Protein AF-A0A5C4ND07-F1 (afdb_monomer_lite)

Foldseek 3Di:
DDDDDDPDPPCVVVVLVVLLVVLVVLLVVLVVVLVVLVVVLVVLVVVVPPCLLVLQLCLLVVLLVLLVQLLVLLVVCLVPPLVVSLVSNVVSLVVNLVSLVSLVPCSQVVQLPDPLRLNVLSVVLSCLSVVLVVLSVVCVVVSDPVSSVVSNVSSVVSSVSSVVSSVSSVVSSVVVVVVSVVVSVVSVVSSVVSVVSSVVSVVSSVVSVVVSVVVVVVVVVVVVVVVVVVVVVVVVVVVVVVVVVVVVVVVVVVVVVVLVVVLVVLVVCVPDDDDPVRVVVSVVSD

Secondary structure (DSSP, 8-state):
-----------HHHHHHHHHHHHHHHHHHHHHHHHHHHHHHHHHHHHHHSTHHHHHHHHHHHHHHHHHHHHHHHHHHHHH-HHHHHHHHHHHHHHHHHHHGGGSSTTTTTT--STT-SHHHHHHHHHHHHTTHHHHHHHHHH--HHHHHHHHHHHHHHHHHHHHHHHHHHHHHHHHHHHHHHHHHHHHHHHHHHHHHHHHHHHHHHHHHHHHHHHHHHHHHHHHHHHHHHHHHHHHHHHHHHHHHHHHHHHHHHHHHHHHHHHHHHHHHTTS---HHHHHHHHHH-

InterPro domains:
  IPR003661 Signal transduction histidine kinase, dimerisation/phosphoacceptor domain [PF00512] (243-285)
  IPR003661 Signal transduction histidine kinase, dimerisation/phosphoacceptor domain [cd00082] (244-286)
  IPR036097 Signal transduction histidine kinase, dimerisation/phosphoacceptor domain superfamily [SSF47384] (231-285)

Organism: NCBI:txid687525

Structure (mmCIF, N/CA/C/O backbone):
data_AF-A0A5C4ND07-F1
#
_entry.id   AF-A0A5C4ND07-F1
#
loop_
_atom_site.group_PDB
_atom_site.id
_atom_site.type_symbol
_atom_site.label_atom_id
_atom_site.label_alt_id
_atom_site.label_comp_id
_atom_site.label_asym_id
_atom_site.label_entity_id
_atom_site.label_seq_id
_atom_site.pdbx_PDB_ins_code
_atom_site.Cartn_x
_atom_site.Cartn_y
_atom_site.Cartn_z
_atom_site.occupancy
_atom_site.B_iso_or_equiv
_atom_site.auth_seq_id
_atom_site.auth_comp_id
_atom_site.auth_asym_id
_atom_site.auth_atom_id
_atom_site.pdbx_PDB_model_num
ATOM 1 N N . MET A 1 1 ? 14.179 22.376 -71.663 1.00 40.62 1 MET A N 1
ATOM 2 C CA . MET A 1 1 ? 14.630 22.552 -70.260 1.00 40.62 1 MET A CA 1
ATOM 3 C C . MET A 1 1 ? 13.516 22.141 -69.295 1.00 40.62 1 MET A C 1
ATOM 5 O O . MET A 1 1 ? 12.572 22.896 -69.126 1.00 40.62 1 MET A O 1
ATOM 9 N N . LYS A 1 2 ? 13.580 20.952 -68.675 1.00 43.47 2 LYS A N 1
ATOM 10 C CA . LYS A 1 2 ? 12.650 20.527 -67.606 1.00 43.47 2 LYS A CA 1
ATOM 11 C C . LYS A 1 2 ? 13.469 20.106 -66.380 1.00 43.47 2 LYS A C 1
ATOM 13 O O . LYS A 1 2 ? 14.071 19.039 -66.361 1.00 43.47 2 LYS A O 1
ATOM 18 N N . ARG A 1 3 ? 13.539 20.995 -65.383 1.00 44.06 3 ARG A N 1
ATOM 19 C CA . ARG A 1 3 ? 14.192 20.772 -64.082 1.00 44.06 3 ARG A CA 1
ATOM 20 C C . ARG A 1 3 ? 13.325 19.841 -63.231 1.00 44.06 3 ARG A C 1
ATOM 22 O O . ARG A 1 3 ? 12.348 20.288 -62.642 1.00 44.06 3 ARG A O 1
ATOM 29 N N . TRP A 1 4 ? 13.708 18.575 -63.113 1.00 43.84 4 TRP A N 1
ATOM 30 C CA . TRP A 1 4 ? 13.180 17.690 -62.074 1.00 43.84 4 TRP A CA 1
ATOM 31 C C . TRP A 1 4 ? 13.948 17.919 -60.767 1.00 43.84 4 TRP A C 1
ATOM 33 O O . TRP A 1 4 ? 15.042 17.397 -60.563 1.00 43.84 4 TRP A O 1
ATOM 43 N N . ARG A 1 5 ? 13.372 18.722 -59.866 1.00 48.78 5 ARG A N 1
ATOM 44 C CA . ARG A 1 5 ? 13.766 18.777 -58.451 1.00 48.78 5 ARG A CA 1
ATOM 45 C C . ARG A 1 5 ? 13.259 17.504 -57.763 1.00 48.78 5 ARG A C 1
ATOM 47 O O . ARG A 1 5 ? 12.090 17.434 -57.401 1.00 48.78 5 ARG A O 1
ATOM 54 N N . ARG A 1 6 ? 14.127 16.516 -57.531 1.00 47.28 6 ARG A N 1
ATOM 55 C CA . ARG A 1 6 ? 13.877 15.489 -56.506 1.00 47.28 6 ARG A CA 1
ATOM 56 C C . ARG A 1 6 ? 14.234 16.077 -55.140 1.00 47.28 6 ARG A C 1
ATOM 58 O O . ARG A 1 6 ? 15.409 16.178 -54.800 1.00 47.28 6 ARG A O 1
ATOM 65 N N . ARG A 1 7 ? 13.223 16.473 -54.362 1.00 45.25 7 ARG A N 1
ATOM 66 C CA . ARG A 1 7 ? 13.343 16.562 -52.900 1.00 45.25 7 ARG A CA 1
ATOM 67 C C . ARG A 1 7 ? 13.431 15.123 -52.388 1.00 45.25 7 ARG A C 1
ATOM 69 O O . ARG A 1 7 ? 12.445 14.402 -52.444 1.00 45.25 7 ARG A O 1
ATOM 76 N N . SER A 1 8 ? 14.618 14.673 -51.985 1.00 45.28 8 SER A N 1
ATOM 77 C CA . SER A 1 8 ? 14.746 13.461 -51.174 1.00 45.28 8 SER A CA 1
ATOM 78 C C . SER A 1 8 ? 14.725 13.888 -49.711 1.00 45.28 8 SER A C 1
ATOM 80 O O . SER A 1 8 ? 15.691 14.494 -49.240 1.00 45.28 8 SER A O 1
ATOM 82 N N . ASP A 1 9 ? 13.631 13.602 -49.015 1.00 44.81 9 ASP A N 1
ATOM 83 C CA . ASP A 1 9 ? 13.507 13.827 -47.579 1.00 44.81 9 ASP A CA 1
ATOM 84 C C . ASP A 1 9 ? 14.467 12.899 -46.819 1.00 44.81 9 ASP A C 1
ATOM 86 O O . ASP A 1 9 ? 14.205 11.722 -46.582 1.00 44.81 9 ASP A O 1
ATOM 90 N N . TRP A 1 10 ? 15.623 13.440 -46.435 1.00 46.38 10 TRP A N 1
ATOM 91 C CA . TRP A 1 10 ? 16.617 12.813 -45.554 1.00 46.38 10 TRP A CA 1
ATOM 92 C C . TRP A 1 10 ? 16.199 12.902 -44.069 1.00 46.38 10 TRP A C 1
ATOM 94 O O . TRP A 1 10 ? 16.981 13.303 -43.206 1.00 46.38 10 TRP A O 1
ATOM 104 N N . SER A 1 11 ? 14.953 12.551 -43.743 1.00 53.59 11 SER A N 1
ATOM 105 C CA . SER A 1 11 ? 14.411 12.630 -42.374 1.00 53.59 11 SER A CA 1
ATOM 106 C C . SER A 1 11 ? 14.686 11.382 -41.520 1.00 53.59 11 SER A C 1
ATOM 108 O O . SER A 1 11 ? 14.705 11.479 -40.292 1.00 53.59 11 SER A O 1
ATOM 110 N N . GLY A 1 12 ? 14.984 10.231 -42.135 1.00 61.75 12 GLY A N 1
ATOM 111 C CA . GLY A 1 12 ? 15.131 8.934 -41.453 1.00 61.75 12 GLY A CA 1
ATOM 112 C C . GLY A 1 12 ? 16.105 8.903 -40.258 1.00 61.75 12 GLY A C 1
ATOM 113 O O . GLY A 1 12 ? 15.705 8.476 -39.176 1.00 61.75 12 GLY A O 1
ATOM 114 N N . PRO A 1 13 ? 17.355 9.397 -40.375 1.00 68.62 13 PRO A N 1
ATOM 115 C CA . PRO A 1 13 ? 18.319 9.339 -39.271 1.00 68.62 13 PRO A CA 1
ATOM 116 C C . PRO A 1 13 ? 17.955 10.255 -38.098 1.00 68.62 13 PRO A C 1
ATOM 118 O O . PRO A 1 13 ? 18.290 9.962 -36.954 1.00 68.62 13 PRO A O 1
ATOM 121 N N . ARG A 1 14 ? 17.285 11.383 -38.373 1.00 78.25 14 ARG A N 1
ATOM 122 C CA . ARG A 1 14 ? 16.844 12.317 -37.328 1.00 78.25 14 ARG A CA 1
ATOM 123 C C . ARG A 1 14 ? 15.612 11.773 -36.615 1.00 78.25 14 ARG A C 1
ATOM 125 O O . ARG A 1 14 ? 15.584 11.805 -35.392 1.00 78.25 14 ARG A O 1
ATOM 132 N N . ALA A 1 15 ? 14.655 11.220 -37.358 1.00 79.25 15 ALA A N 1
ATOM 133 C CA . ALA A 1 15 ? 13.452 10.612 -36.798 1.00 79.25 15 ALA A CA 1
ATOM 134 C C . ALA A 1 15 ? 13.777 9.449 -35.842 1.00 79.25 15 ALA A C 1
ATOM 136 O O . ALA A 1 15 ? 13.237 9.410 -34.741 1.00 79.25 15 ALA A O 1
ATOM 137 N N . LEU A 1 16 ? 14.724 8.564 -36.196 1.00 83.31 16 LEU A N 1
ATOM 138 C CA . LEU A 1 16 ? 15.177 7.492 -35.294 1.00 83.31 16 LEU A CA 1
ATOM 139 C C . LEU A 1 16 ? 15.819 8.025 -34.004 1.00 83.31 16 LEU A C 1
ATOM 141 O O . LEU A 1 16 ? 15.546 7.507 -32.925 1.00 83.31 16 LEU A O 1
ATOM 145 N N . ARG A 1 17 ? 16.653 9.069 -34.100 1.00 86.00 17 ARG A N 1
ATOM 146 C CA . ARG A 1 17 ? 17.303 9.681 -32.928 1.00 86.00 17 ARG A CA 1
ATOM 147 C C . ARG A 1 17 ? 16.295 10.344 -31.993 1.00 86.00 17 ARG A C 1
ATOM 149 O O . ARG A 1 17 ? 16.429 10.216 -30.781 1.00 86.00 17 ARG A O 1
ATOM 156 N N . TRP A 1 18 ? 15.286 11.012 -32.550 1.00 89.31 18 TRP A N 1
ATOM 157 C CA . TRP A 1 18 ? 14.176 11.561 -31.773 1.00 89.31 18 TRP A CA 1
ATOM 158 C C . TRP A 1 18 ? 13.346 10.455 -31.117 1.00 89.31 18 TRP A C 1
ATOM 160 O O . TRP A 1 18 ? 13.072 10.548 -29.927 1.00 89.31 18 TRP A O 1
ATOM 170 N N . GLY A 1 19 ? 13.025 9.380 -31.844 1.00 88.31 19 GLY A N 1
ATOM 171 C CA . GLY A 1 19 ? 12.312 8.226 -31.287 1.00 88.31 19 GLY A CA 1
ATOM 172 C C . GLY A 1 19 ? 13.047 7.585 -30.107 1.00 88.31 19 GLY A C 1
ATOM 173 O O . GLY A 1 19 ? 12.435 7.314 -29.077 1.00 88.31 19 GLY A O 1
ATOM 174 N N . LEU A 1 20 ? 14.370 7.422 -30.216 1.00 92.75 20 LEU A N 1
ATOM 175 C CA . LEU A 1 20 ? 15.211 6.932 -29.123 1.00 92.75 20 LEU A CA 1
ATOM 176 C C . LEU A 1 20 ? 15.190 7.882 -27.916 1.00 92.75 20 LEU A C 1
ATOM 178 O O . LEU A 1 20 ? 14.989 7.432 -26.795 1.00 92.75 20 LEU A O 1
ATOM 182 N N . ALA A 1 21 ? 15.376 9.188 -28.135 1.00 92.19 21 ALA A N 1
ATOM 183 C CA . ALA A 1 21 ? 15.379 10.175 -27.055 1.00 92.19 21 ALA A CA 1
ATOM 184 C C . ALA A 1 21 ? 14.035 10.217 -26.308 1.00 92.19 21 ALA A C 1
ATOM 186 O O . ALA A 1 21 ? 14.017 10.251 -25.079 1.00 92.19 21 ALA A O 1
ATOM 187 N N . VAL A 1 22 ? 12.921 10.150 -27.043 1.00 93.81 22 VAL A N 1
ATOM 188 C CA . VAL A 1 22 ? 11.568 10.112 -26.472 1.00 93.81 22 VAL A CA 1
ATOM 189 C C . VAL A 1 22 ? 11.349 8.834 -25.662 1.00 93.81 22 VAL A C 1
ATOM 191 O O . VAL A 1 22 ? 10.906 8.918 -24.520 1.00 93.81 22 VAL A O 1
ATOM 194 N N . LEU A 1 23 ? 11.694 7.660 -26.204 1.00 93.62 23 LEU A N 1
ATOM 195 C CA . LEU A 1 23 ? 11.527 6.389 -25.490 1.00 93.62 23 LEU A CA 1
ATOM 196 C C . LEU A 1 23 ? 12.405 6.297 -24.241 1.00 93.62 23 LEU A C 1
ATOM 198 O O . LEU A 1 23 ? 11.939 5.818 -23.209 1.00 93.62 23 LEU A O 1
ATOM 202 N N . SER A 1 24 ? 13.647 6.777 -24.308 1.00 92.69 24 SER A N 1
ATOM 203 C CA . SER A 1 24 ? 14.544 6.825 -23.151 1.00 92.69 24 SER A CA 1
ATOM 204 C C . SER A 1 24 ? 14.030 7.785 -22.080 1.00 92.69 24 SER A C 1
ATOM 206 O O . SER A 1 24 ? 14.027 7.433 -20.903 1.00 92.69 24 SER A O 1
ATOM 208 N N . GLY A 1 25 ? 13.539 8.966 -22.476 1.00 94.31 25 GLY A N 1
ATOM 209 C CA . GLY A 1 25 ? 12.920 9.923 -21.557 1.00 94.31 25 GLY A CA 1
ATOM 210 C C . GLY A 1 25 ? 11.676 9.350 -20.875 1.00 94.31 25 GLY A C 1
ATOM 211 O O . GLY A 1 25 ? 11.569 9.401 -19.652 1.00 94.31 25 GLY A O 1
ATOM 212 N N . LEU A 1 26 ? 10.779 8.723 -21.643 1.00 95.38 26 LEU A N 1
ATOM 213 C CA . LEU A 1 26 ? 9.588 8.058 -21.110 1.00 95.38 26 LEU A CA 1
ATOM 214 C C . LEU A 1 26 ? 9.956 6.910 -20.158 1.00 95.38 26 LEU A C 1
ATOM 216 O O . LEU A 1 26 ? 9.372 6.787 -19.085 1.00 95.38 26 LEU A O 1
ATOM 220 N N . SER A 1 27 ? 10.955 6.102 -20.522 1.00 94.75 27 SER A N 1
ATOM 221 C CA . SER A 1 27 ? 11.437 4.994 -19.688 1.00 94.75 27 SER A CA 1
ATOM 222 C C . SER A 1 27 ? 12.040 5.489 -18.371 1.00 94.75 27 SER A C 1
ATOM 224 O O . SER A 1 27 ? 11.825 4.870 -17.335 1.00 94.75 27 SER A O 1
ATOM 226 N N . LEU A 1 28 ? 12.744 6.627 -18.376 1.00 96.19 28 LEU A N 1
ATOM 227 C CA . LEU A 1 28 ? 13.279 7.233 -17.155 1.00 96.19 28 LEU A CA 1
ATOM 228 C C . LEU A 1 28 ? 12.158 7.711 -16.222 1.00 96.19 28 LEU A C 1
ATOM 230 O O . LEU A 1 28 ? 12.209 7.449 -15.024 1.00 96.19 28 LEU A O 1
ATOM 234 N N . VAL A 1 29 ? 11.127 8.362 -16.770 1.00 96.31 29 VAL A N 1
ATOM 235 C CA . VAL A 1 29 ? 9.948 8.786 -15.994 1.00 96.31 29 VAL A CA 1
ATOM 236 C C . VAL A 1 29 ? 9.238 7.577 -15.381 1.00 96.31 29 VAL A C 1
ATOM 238 O O . VAL A 1 29 ? 8.927 7.585 -14.191 1.00 96.31 29 VAL A O 1
ATOM 241 N N . LEU A 1 30 ? 9.034 6.512 -16.164 1.00 95.44 30 LEU A N 1
ATOM 242 C CA . LEU A 1 30 ? 8.444 5.264 -15.675 1.00 95.44 30 LEU A CA 1
ATOM 243 C C . LEU A 1 30 ? 9.296 4.624 -14.573 1.00 95.44 30 LEU A C 1
ATOM 245 O O . LEU A 1 30 ? 8.743 4.179 -13.573 1.00 95.44 30 LEU A O 1
ATOM 249 N N . LEU A 1 31 ? 10.625 4.615 -14.709 1.00 96.06 31 LEU A N 1
ATOM 250 C CA . LEU A 1 31 ? 11.533 4.081 -13.691 1.00 96.06 31 LEU A CA 1
ATOM 251 C C . LEU A 1 31 ? 11.427 4.851 -12.368 1.00 96.06 31 LEU A C 1
ATOM 253 O O . LEU A 1 31 ? 11.318 4.233 -11.311 1.00 96.06 31 LEU A O 1
ATOM 257 N N . VAL A 1 32 ? 11.420 6.187 -12.416 1.00 96.88 32 VAL A N 1
ATOM 258 C CA . VAL A 1 32 ? 11.238 7.023 -11.217 1.00 96.88 32 VAL A CA 1
ATOM 259 C C . VAL A 1 32 ? 9.886 6.734 -10.563 1.00 96.88 32 VAL A C 1
ATOM 261 O O . VAL A 1 32 ? 9.819 6.560 -9.348 1.00 96.88 32 VAL A O 1
ATOM 264 N N . ASN A 1 33 ? 8.823 6.603 -11.362 1.00 95.38 33 ASN A N 1
ATOM 265 C CA . ASN A 1 33 ? 7.498 6.262 -10.850 1.00 95.38 33 ASN A CA 1
ATOM 266 C C . ASN A 1 33 ? 7.467 4.866 -10.200 1.00 95.38 33 ASN A C 1
ATOM 268 O O . ASN A 1 33 ? 6.895 4.696 -9.129 1.00 95.38 33 ASN A O 1
ATOM 272 N N . VAL A 1 34 ? 8.126 3.868 -10.800 1.00 95.81 34 VAL A N 1
ATOM 273 C CA . VAL A 1 34 ? 8.268 2.517 -10.226 1.00 95.81 34 VAL A CA 1
ATOM 274 C C . VAL A 1 34 ? 8.971 2.565 -8.871 1.00 95.81 34 VAL A C 1
ATOM 276 O O . VAL A 1 34 ? 8.485 1.951 -7.925 1.00 95.81 34 VAL A O 1
ATOM 279 N N . LEU A 1 35 ? 10.076 3.306 -8.754 1.00 95.31 35 LEU A N 1
ATOM 280 C CA . LEU A 1 35 ? 10.806 3.450 -7.490 1.00 95.31 35 LEU A CA 1
ATOM 281 C C . LEU A 1 35 ? 9.955 4.135 -6.417 1.00 95.31 35 LEU A C 1
ATOM 283 O O . LEU A 1 35 ? 9.932 3.683 -5.274 1.00 95.31 35 LEU A O 1
ATOM 287 N N . HIS A 1 36 ? 9.215 5.178 -6.792 1.00 95.56 36 HIS A N 1
ATOM 288 C CA . HIS A 1 36 ? 8.300 5.861 -5.884 1.00 95.56 36 HIS A CA 1
ATOM 289 C C . HIS A 1 36 ? 7.176 4.932 -5.397 1.00 95.56 36 HIS A C 1
ATOM 291 O O . HIS A 1 36 ? 6.977 4.785 -4.193 1.00 95.56 36 HIS A O 1
ATOM 297 N N . LEU A 1 37 ? 6.498 4.231 -6.315 1.00 93.06 37 LEU A N 1
ATOM 298 C CA . LEU A 1 37 ? 5.449 3.260 -5.981 1.00 93.06 37 LEU A CA 1
ATOM 299 C C . LEU A 1 37 ? 5.978 2.101 -5.128 1.00 93.06 37 LEU A C 1
ATOM 301 O O . LEU A 1 37 ? 5.273 1.619 -4.244 1.00 93.06 37 LEU A O 1
ATOM 305 N N . PHE A 1 38 ? 7.209 1.651 -5.374 1.00 92.31 38 PHE A N 1
ATOM 306 C CA . PHE A 1 38 ? 7.855 0.621 -4.565 1.00 92.31 38 PHE A CA 1
ATOM 307 C C . PHE A 1 38 ? 8.138 1.109 -3.137 1.00 92.31 38 PHE A C 1
ATOM 309 O O . PHE A 1 38 ? 7.907 0.364 -2.185 1.00 92.31 38 PHE A O 1
ATOM 316 N N . GLY A 1 39 ? 8.574 2.364 -2.980 1.00 91.12 39 GLY A N 1
ATOM 317 C CA . GLY A 1 39 ? 8.727 3.014 -1.676 1.00 91.12 39 GLY A CA 1
ATOM 318 C C . GLY A 1 39 ? 7.409 3.068 -0.902 1.00 91.12 39 GLY A C 1
ATOM 319 O O . GLY A 1 39 ? 7.339 2.545 0.209 1.00 91.12 39 GLY A O 1
ATOM 320 N N . LEU A 1 40 ? 6.346 3.575 -1.540 1.00 90.06 40 LEU A N 1
ATOM 321 C CA . LEU A 1 40 ? 4.997 3.631 -0.958 1.00 90.06 40 LEU A CA 1
ATOM 322 C C . LEU A 1 40 ? 4.476 2.245 -0.552 1.00 90.06 40 LEU A C 1
ATOM 324 O O . LEU A 1 40 ? 3.886 2.079 0.513 1.00 90.06 40 LEU A O 1
ATOM 328 N N . LEU A 1 41 ? 4.726 1.219 -1.372 1.00 89.31 41 LEU A N 1
ATOM 329 C CA . LEU A 1 41 ? 4.354 -0.159 -1.045 1.00 89.31 41 LEU A CA 1
ATOM 330 C C . LEU A 1 41 ? 5.115 -0.679 0.187 1.00 89.31 41 LEU A C 1
ATOM 332 O O . LEU A 1 41 ? 4.555 -1.423 0.992 1.00 89.31 41 LEU A O 1
ATOM 336 N N . GLY A 1 42 ? 6.387 -0.304 0.332 1.00 84.44 42 GLY A N 1
ATOM 337 C CA . GLY A 1 42 ? 7.213 -0.653 1.486 1.00 84.44 42 GLY A CA 1
ATOM 338 C C . GLY A 1 42 ? 6.763 0.035 2.776 1.00 84.44 42 GLY A C 1
ATOM 339 O O . GLY A 1 42 ? 6.755 -0.606 3.826 1.00 84.44 42 GLY A O 1
ATOM 340 N N . GLU A 1 43 ? 6.368 1.305 2.702 1.00 83.62 43 GLU A N 1
ATOM 341 C CA . GLU A 1 43 ? 5.791 2.058 3.826 1.00 83.62 43 GLU A CA 1
ATOM 342 C C . GLU A 1 43 ? 4.442 1.466 4.252 1.00 83.62 43 GLU A C 1
ATOM 344 O O . GLU A 1 43 ? 4.253 1.148 5.425 1.00 83.62 43 GLU A O 1
ATOM 349 N N . SER A 1 44 ? 3.557 1.192 3.288 1.00 77.19 44 SER A N 1
ATOM 350 C CA . SER A 1 44 ? 2.249 0.566 3.528 1.00 77.19 44 SER A CA 1
ATOM 351 C C . SER A 1 44 ? 2.362 -0.825 4.174 1.00 77.19 44 SER A C 1
ATOM 353 O O . SER A 1 44 ? 1.534 -1.195 5.006 1.00 77.19 44 SER A O 1
ATOM 355 N N . ARG A 1 45 ? 3.412 -1.596 3.843 1.00 71.56 45 ARG A N 1
ATOM 356 C CA . ARG A 1 45 ? 3.705 -2.881 4.500 1.00 71.56 45 ARG A CA 1
ATOM 357 C C . ARG A 1 45 ? 4.249 -2.725 5.914 1.00 71.56 45 ARG A C 1
ATOM 359 O O . ARG A 1 45 ? 3.849 -3.493 6.772 1.00 71.56 45 ARG A O 1
ATOM 366 N N . ARG A 1 46 ? 5.143 -1.769 6.174 1.00 69.88 46 ARG A N 1
ATOM 367 C CA . ARG A 1 46 ? 5.688 -1.569 7.530 1.00 69.88 46 ARG A CA 1
ATOM 368 C C . ARG A 1 46 ? 4.613 -1.119 8.514 1.00 69.88 46 ARG A C 1
ATOM 370 O O . ARG A 1 46 ? 4.566 -1.636 9.618 1.00 69.88 46 ARG A O 1
ATOM 377 N N . ALA A 1 47 ? 3.686 -0.273 8.069 1.00 67.12 47 ALA A N 1
ATOM 378 C CA . ALA A 1 47 ? 2.504 0.082 8.853 1.00 67.12 47 ALA A CA 1
ATOM 379 C C . ALA A 1 47 ? 1.586 -1.122 9.177 1.00 67.12 47 ALA A C 1
ATOM 381 O O . ALA A 1 47 ? 0.761 -1.028 10.080 1.00 67.12 47 ALA A O 1
ATOM 382 N N . MET A 1 48 ? 1.702 -2.246 8.451 1.00 57.47 48 MET A N 1
ATOM 383 C CA . MET A 1 48 ? 0.957 -3.486 8.723 1.00 57.47 48 MET A CA 1
ATOM 384 C C . MET A 1 48 ? 1.559 -4.294 9.883 1.00 57.47 48 MET A C 1
ATOM 386 O O . MET A 1 48 ? 0.806 -4.950 10.598 1.00 57.47 48 MET A O 1
ATOM 390 N N . ASP A 1 49 ? 2.886 -4.267 10.045 1.00 55.69 49 ASP A N 1
ATOM 391 C CA . ASP A 1 49 ? 3.593 -5.039 11.079 1.00 55.69 49 ASP A CA 1
ATOM 392 C C . ASP A 1 49 ? 3.532 -4.370 12.458 1.00 55.69 49 ASP A C 1
ATOM 394 O O . ASP A 1 49 ? 3.709 -5.049 13.470 1.00 55.69 49 ASP A O 1
ATOM 398 N N . ASP A 1 50 ? 3.240 -3.067 12.521 1.00 54.50 50 ASP A N 1
ATOM 399 C CA . ASP A 1 50 ? 3.012 -2.391 13.794 1.00 54.50 50 ASP A CA 1
ATOM 400 C C . ASP A 1 50 ? 1.737 -2.953 14.455 1.00 54.50 50 ASP A C 1
ATOM 402 O O . ASP A 1 50 ? 0.595 -2.635 14.100 1.00 54.50 50 ASP A O 1
ATOM 406 N N . SER A 1 51 ? 1.984 -3.812 15.451 1.00 52.00 51 SER A N 1
ATOM 407 C CA . SER A 1 51 ? 1.103 -4.704 16.226 1.00 52.00 51 SER A CA 1
ATOM 408 C C . SER A 1 51 ? -0.116 -4.066 16.886 1.00 52.00 51 SER A C 1
ATOM 410 O O . SER A 1 51 ? -0.926 -4.740 17.518 1.00 52.00 51 SER A O 1
ATOM 412 N N . VAL A 1 52 ? -0.312 -2.765 16.714 1.00 54.50 52 VAL A N 1
ATOM 413 C CA . VAL A 1 52 ? -1.311 -1.986 17.440 1.00 54.50 52 VAL A CA 1
ATOM 414 C C . VAL A 1 52 ? -2.744 -2.426 17.045 1.00 54.50 52 VAL A C 1
ATOM 416 O O . VAL A 1 52 ? -3.736 -1.962 17.599 1.00 54.50 52 VAL A O 1
ATOM 419 N N . ARG A 1 53 ? -2.903 -3.240 15.988 1.00 59.03 53 ARG A N 1
ATOM 420 C CA . ARG A 1 53 ? -4.182 -3.806 15.517 1.00 59.03 53 ARG A CA 1
ATOM 421 C C . ARG A 1 53 ? -4.637 -5.010 16.362 1.00 59.03 53 ARG A C 1
ATOM 423 O O . ARG A 1 53 ? -5.833 -5.277 16.433 1.00 59.03 53 ARG A O 1
ATOM 430 N N . GLU A 1 54 ? -3.699 -5.689 17.017 1.00 64.38 54 GLU A N 1
ATOM 431 C CA . GLU A 1 54 ? -3.952 -6.822 17.913 1.00 64.38 54 GLU A CA 1
ATOM 432 C C . GLU A 1 54 ? -4.349 -6.333 19.316 1.00 64.38 54 GLU A C 1
ATOM 434 O O . GLU A 1 54 ? -5.303 -6.842 19.903 1.00 64.38 54 GLU A O 1
ATOM 439 N N . ASP A 1 55 ? -3.714 -5.259 19.795 1.00 74.19 55 ASP A N 1
ATOM 440 C CA . ASP A 1 55 ? -3.886 -4.742 21.159 1.00 74.19 55 ASP A CA 1
ATOM 441 C C . ASP A 1 55 ? -5.312 -4.245 21.459 1.00 74.19 55 ASP A C 1
ATOM 443 O O . ASP A 1 55 ? -5.861 -4.513 22.529 1.00 74.19 55 ASP A O 1
ATOM 447 N N . ALA A 1 56 ? -5.943 -3.546 20.508 1.00 74.00 56 ALA A N 1
ATOM 448 C CA . ALA A 1 56 ? -7.298 -3.011 20.677 1.00 74.00 56 ALA A CA 1
ATOM 449 C C . ALA A 1 56 ? -8.361 -4.125 20.692 1.00 74.00 56 ALA A C 1
ATOM 451 O O . ALA A 1 56 ? -9.240 -4.146 21.555 1.00 74.00 56 ALA A O 1
ATOM 452 N N . MET A 1 57 ? -8.255 -5.091 19.774 1.00 80.25 57 MET A N 1
ATOM 453 C CA . MET A 1 57 ? -9.155 -6.249 19.738 1.00 80.25 57 MET A CA 1
ATOM 454 C C . MET A 1 57 ? -8.980 -7.105 20.994 1.00 80.25 57 MET A C 1
ATOM 456 O O . MET A 1 57 ? -9.965 -7.506 21.618 1.00 80.25 57 MET A O 1
ATOM 460 N N . TRP A 1 58 ? -7.732 -7.312 21.418 1.00 85.69 58 TRP A N 1
ATOM 461 C CA . TRP A 1 58 ? -7.422 -8.049 22.634 1.00 85.69 58 TRP A CA 1
ATOM 462 C C . TRP A 1 58 ? -8.031 -7.392 23.878 1.00 85.69 58 TRP A C 1
ATOM 464 O O . TRP A 1 58 ? -8.642 -8.089 24.686 1.00 85.69 58 TRP A O 1
ATOM 474 N N . ALA A 1 59 ? -7.948 -6.064 24.011 1.00 87.31 59 ALA A N 1
ATOM 475 C CA . ALA A 1 59 ? -8.543 -5.334 25.133 1.00 87.31 59 ALA A CA 1
ATOM 476 C C . ALA A 1 59 ? -10.080 -5.444 25.176 1.00 87.31 59 ALA A C 1
ATOM 478 O O . ALA A 1 59 ? -10.655 -5.662 26.248 1.00 87.31 59 ALA A O 1
ATOM 479 N N . VAL A 1 60 ? -10.749 -5.353 24.020 1.00 90.00 60 VAL A N 1
ATOM 480 C CA . VAL A 1 60 ? -12.213 -5.504 23.917 1.00 90.00 60 VAL A CA 1
ATOM 481 C C . VAL A 1 60 ? -12.642 -6.927 24.273 1.00 90.00 60 VAL A C 1
ATOM 483 O O . VAL A 1 60 ? -13.491 -7.115 25.145 1.00 90.00 60 VAL A O 1
ATOM 486 N N . TYR A 1 61 ? -12.007 -7.937 23.673 1.00 91.38 61 TYR A N 1
ATOM 487 C CA . TYR A 1 61 ? -12.319 -9.343 23.944 1.00 91.38 61 TYR A CA 1
ATOM 488 C C . TYR A 1 61 ? -12.020 -9.733 25.397 1.00 91.38 61 TYR A C 1
ATOM 490 O O . TYR A 1 61 ? -12.767 -10.484 26.029 1.00 91.38 61 TYR A O 1
ATOM 498 N N . GLN A 1 62 ? -10.927 -9.215 25.962 1.00 91.94 62 GLN A N 1
ATOM 499 C CA . GLN A 1 62 ? -10.577 -9.462 27.354 1.00 91.94 62 GLN A CA 1
ATOM 500 C C . GLN A 1 62 ? -11.617 -8.871 28.308 1.00 91.94 62 GLN A C 1
ATOM 502 O O . GLN A 1 62 ? -11.981 -9.551 29.272 1.00 91.94 62 GLN A O 1
ATOM 507 N N . THR A 1 63 ? -12.085 -7.649 28.043 1.00 93.62 63 THR A N 1
ATOM 508 C CA . THR A 1 63 ? -13.120 -6.980 28.842 1.00 93.62 63 THR A CA 1
ATOM 509 C C . THR A 1 63 ? -14.427 -7.767 28.809 1.00 93.62 63 THR A C 1
ATOM 511 O O . THR A 1 63 ? -14.932 -8.131 29.869 1.00 93.62 63 THR A O 1
ATOM 514 N N . ASP A 1 64 ? -14.914 -8.138 27.623 1.00 96.19 64 ASP A N 1
ATOM 515 C CA . ASP A 1 64 ? -16.133 -8.947 27.470 1.00 96.19 64 ASP A CA 1
ATOM 516 C C . ASP A 1 64 ? -16.046 -10.287 28.225 1.00 96.19 64 ASP A C 1
ATOM 518 O O . ASP A 1 64 ? -16.949 -10.688 28.971 1.00 96.19 64 ASP A O 1
ATOM 522 N N . ARG A 1 65 ? -14.884 -10.947 28.144 1.00 96.44 65 ARG A N 1
ATOM 523 C CA . ARG A 1 65 ? -14.630 -12.175 28.900 1.00 96.44 65 ARG A CA 1
ATOM 524 C C . ARG A 1 65 ? -14.658 -11.952 30.414 1.00 96.44 65 ARG A C 1
ATOM 526 O O . ARG A 1 65 ? -15.110 -12.843 31.135 1.00 96.44 65 ARG A O 1
ATOM 533 N N . GLN A 1 66 ? -14.157 -10.820 30.915 1.00 97.56 66 GLN A N 1
ATOM 534 C CA . GLN A 1 66 ? -14.232 -10.512 32.347 1.00 97.56 66 GLN A CA 1
ATOM 535 C C . GLN A 1 66 ? -15.669 -10.201 32.788 1.00 97.56 66 GLN A C 1
ATOM 537 O O . GLN A 1 66 ? -16.066 -10.670 33.851 1.00 97.56 66 GLN A O 1
ATOM 542 N N . VAL A 1 67 ? -16.480 -9.528 31.963 1.00 97.75 67 VAL A N 1
ATOM 543 C CA . VAL A 1 67 ? -17.912 -9.323 32.256 1.00 97.75 67 VAL A CA 1
ATOM 544 C C . VAL A 1 67 ? -18.649 -10.659 32.345 1.00 97.75 67 VAL A C 1
ATOM 546 O O . VAL A 1 67 ? -19.407 -10.900 33.286 1.00 97.75 67 VAL A O 1
ATOM 549 N N . SER A 1 68 ? -18.362 -11.581 31.426 1.00 97.44 68 SER A N 1
ATOM 550 C CA . SER A 1 68 ? -18.927 -12.935 31.462 1.00 97.44 68 SER A CA 1
ATOM 551 C C . SER A 1 68 ? -18.505 -13.716 32.715 1.00 97.44 68 SER A C 1
ATOM 553 O O . SER A 1 68 ? -19.313 -14.439 33.296 1.00 97.44 68 SER A O 1
ATOM 555 N N . ARG A 1 69 ? -17.255 -13.553 33.177 1.00 97.50 69 ARG A N 1
ATOM 556 C CA . ARG A 1 69 ? -16.770 -14.159 34.432 1.00 97.50 69 ARG A CA 1
ATOM 557 C C . ARG A 1 69 ? -17.453 -13.576 35.664 1.00 97.50 69 ARG A C 1
ATOM 559 O O . ARG A 1 69 ? -17.836 -14.345 36.539 1.00 97.50 69 ARG A O 1
ATOM 566 N N . LEU A 1 70 ? -17.633 -12.257 35.717 1.00 98.06 70 LEU A N 1
ATOM 567 C CA . LEU A 1 70 ? -18.376 -11.598 36.791 1.00 98.06 70 LEU A CA 1
ATOM 568 C C . LEU A 1 70 ? -19.826 -12.091 36.828 1.00 98.06 70 LEU A C 1
ATOM 570 O O . LEU A 1 70 ? -20.322 -12.471 37.884 1.00 98.06 70 LEU A O 1
ATOM 574 N N . THR A 1 71 ? -20.473 -12.173 35.665 1.00 97.62 71 THR A N 1
ATOM 575 C CA . THR A 1 71 ? -21.840 -12.697 35.540 1.00 97.62 71 THR A CA 1
ATOM 576 C C . THR A 1 71 ? -21.933 -14.132 36.063 1.00 97.62 71 THR A C 1
ATOM 578 O O . THR A 1 71 ? -22.797 -14.432 36.882 1.00 97.62 71 THR A O 1
ATOM 581 N N . ALA A 1 72 ? -20.992 -15.001 35.681 1.00 96.88 72 ALA A N 1
ATOM 582 C CA . ALA A 1 72 ? -20.941 -16.378 36.170 1.00 96.88 72 ALA A CA 1
ATOM 583 C C . ALA A 1 72 ? -20.691 -16.472 37.689 1.00 96.88 72 ALA A C 1
ATOM 585 O O . ALA A 1 72 ? -21.258 -17.345 38.345 1.00 96.88 72 ALA A O 1
ATOM 586 N N . ALA A 1 73 ? -19.873 -15.580 38.261 1.00 97.06 73 ALA A N 1
ATOM 587 C CA . ALA A 1 73 ? -19.650 -15.513 39.707 1.00 97.06 73 ALA A CA 1
ATOM 588 C C . ALA A 1 73 ? -20.923 -15.083 40.459 1.00 97.06 73 ALA A C 1
ATOM 590 O O . ALA A 1 73 ? -21.262 -15.677 41.484 1.00 97.06 73 ALA A O 1
ATOM 591 N N . ILE A 1 74 ? -21.658 -14.102 39.925 1.00 96.69 74 ILE A N 1
ATOM 592 C CA . ILE A 1 74 ? -22.943 -13.639 40.470 1.00 96.69 74 ILE A CA 1
ATOM 593 C C . ILE A 1 74 ? -23.986 -14.757 40.410 1.00 96.69 74 ILE A C 1
ATOM 595 O O . ILE A 1 74 ? -24.616 -15.070 41.422 1.00 96.69 74 ILE A O 1
ATOM 599 N N . ASP A 1 75 ? -24.135 -15.400 39.250 1.00 95.50 75 ASP A N 1
ATOM 600 C CA . ASP A 1 75 ? -25.072 -16.507 39.072 1.00 95.50 75 ASP A CA 1
ATOM 601 C C . ASP A 1 75 ? -24.705 -17.671 40.010 1.00 95.50 75 ASP A C 1
ATOM 603 O O . ASP A 1 75 ? -25.566 -18.217 40.694 1.00 95.50 75 ASP A O 1
ATOM 607 N N . GLY A 1 76 ? -23.415 -17.999 40.139 1.00 94.81 76 GLY A N 1
ATOM 608 C CA . GLY A 1 76 ? -22.920 -18.995 41.090 1.00 94.81 76 GLY A CA 1
ATOM 609 C C . GLY A 1 76 ? -23.250 -18.663 42.550 1.00 94.81 76 GLY A C 1
ATOM 610 O O . GLY A 1 76 ? -23.638 -19.562 43.303 1.00 94.81 76 GLY A O 1
ATOM 611 N N . ALA A 1 77 ? -23.163 -17.390 42.941 1.00 95.19 77 ALA A N 1
ATOM 612 C CA . ALA A 1 77 ? -23.506 -16.917 44.281 1.00 95.19 77 ALA A CA 1
ATOM 613 C C . ALA A 1 77 ? -25.013 -17.015 44.590 1.00 95.19 77 ALA A C 1
ATOM 615 O O . ALA A 1 77 ? -25.383 -17.214 45.749 1.00 95.19 77 ALA A O 1
ATOM 616 N N . LEU A 1 78 ? -25.886 -16.944 43.574 1.00 91.75 78 LEU A N 1
ATOM 617 C CA . LEU A 1 78 ? -27.328 -17.177 43.741 1.00 91.75 78 LEU A CA 1
ATOM 618 C C . LEU A 1 78 ? -27.641 -18.637 44.109 1.00 91.75 78 LEU A C 1
ATOM 620 O O . LEU A 1 78 ? -28.602 -18.878 44.837 1.00 91.75 78 LEU A O 1
ATOM 624 N N . TRP A 1 79 ? -26.827 -19.593 43.648 1.00 91.56 79 TRP A N 1
ATOM 625 C CA . TRP A 1 79 ? -27.003 -21.023 43.936 1.00 91.56 79 TRP A CA 1
ATOM 626 C C . TRP A 1 79 ? -26.318 -21.474 45.229 1.00 91.56 79 TRP A C 1
ATOM 628 O O . TRP A 1 79 ? -26.893 -22.253 45.985 1.00 91.56 79 TRP A O 1
ATOM 638 N N . HIS A 1 80 ? -25.095 -21.000 45.487 1.00 92.00 80 HIS A N 1
ATOM 639 C CA . HIS A 1 80 ? -24.257 -21.484 46.595 1.00 92.00 80 HIS A CA 1
ATOM 640 C C . HIS A 1 80 ? -24.325 -20.604 47.852 1.00 92.00 80 HIS A C 1
ATOM 642 O O . HIS A 1 80 ? -23.832 -21.002 48.905 1.00 92.00 80 HIS A O 1
ATOM 648 N N . GLY A 1 81 ? -24.961 -19.434 47.759 1.00 91.12 81 GLY A N 1
ATOM 649 C CA . GLY A 1 81 ? -25.119 -18.486 48.855 1.00 91.12 81 GLY A CA 1
ATOM 650 C C . GLY A 1 81 ? -24.132 -17.320 48.789 1.00 91.12 81 GLY A C 1
ATOM 651 O O . GLY A 1 81 ? -22.946 -17.473 48.494 1.00 91.12 81 GLY A O 1
ATOM 652 N N . VAL A 1 82 ? -24.633 -16.126 49.123 1.00 90.19 82 VAL A N 1
ATOM 653 C CA . VAL A 1 82 ? -23.890 -14.860 49.004 1.00 90.19 82 VAL A CA 1
ATOM 654 C C . VAL A 1 82 ? -22.625 -14.852 49.864 1.00 90.19 82 VAL A C 1
ATOM 656 O O . VAL A 1 82 ? -21.580 -14.407 49.408 1.00 90.19 82 VAL A O 1
ATOM 659 N N . GLY A 1 83 ? -22.686 -15.378 51.091 1.00 86.69 83 GLY A N 1
ATOM 660 C CA . GLY A 1 83 ? -21.567 -15.316 52.037 1.00 86.69 83 GLY A CA 1
ATOM 661 C C . GLY A 1 83 ? -20.309 -16.056 51.572 1.00 86.69 83 GLY A C 1
ATOM 662 O O . GLY A 1 83 ? -19.215 -15.507 51.665 1.00 86.69 83 GLY A O 1
ATOM 663 N N . SER A 1 84 ? -20.452 -17.275 51.046 1.00 89.25 84 SER A N 1
ATOM 664 C CA . SER A 1 84 ? -19.326 -18.094 50.570 1.00 89.25 84 SER A CA 1
ATOM 665 C C . SER A 1 84 ? -18.778 -17.647 49.216 1.00 89.25 84 SER A C 1
ATOM 667 O O . SER A 1 84 ? -17.618 -17.913 48.914 1.00 89.25 84 SER A O 1
ATOM 669 N N . SER A 1 85 ? -19.595 -16.975 48.402 1.00 92.75 85 SER A N 1
ATOM 670 C CA . SER A 1 85 ? -19.237 -16.588 47.033 1.00 92.75 85 SER A CA 1
ATOM 671 C C . SER A 1 85 ? -18.887 -15.105 46.878 1.00 92.75 85 SER A C 1
ATOM 673 O O . SER A 1 85 ? -18.362 -14.726 45.832 1.00 92.75 85 SER A O 1
ATOM 675 N N . LEU A 1 86 ? -19.102 -14.270 47.904 1.00 94.00 86 LEU A N 1
ATOM 676 C CA . LEU A 1 86 ? -18.833 -12.826 47.858 1.00 94.00 86 LEU A CA 1
ATOM 677 C C . LEU A 1 86 ? -17.406 -12.508 47.395 1.00 94.00 86 LEU A C 1
ATOM 679 O O . LEU A 1 86 ? -17.229 -11.662 46.525 1.00 94.00 86 LEU A O 1
ATOM 683 N N . GLY A 1 87 ? -16.405 -13.223 47.920 1.00 95.00 87 GLY A N 1
ATOM 684 C CA . GLY A 1 87 ? -15.005 -13.015 47.536 1.00 95.00 87 GLY A CA 1
ATOM 685 C C . GLY A 1 87 ? -14.770 -13.195 46.034 1.00 95.00 87 GLY A C 1
ATOM 686 O O . GLY A 1 87 ? -14.110 -12.369 45.419 1.00 95.00 87 GLY A O 1
ATOM 687 N N . SER A 1 88 ? -15.391 -14.211 45.425 1.00 95.62 88 SER A N 1
ATOM 688 C CA . SER A 1 88 ? -15.267 -14.462 43.982 1.00 95.62 88 SER A CA 1
ATOM 689 C C . SER A 1 88 ? -15.953 -13.400 43.118 1.00 95.62 88 SER A C 1
ATOM 691 O O . SER A 1 88 ? -15.468 -13.091 42.033 1.00 95.62 88 SER A O 1
ATOM 693 N N . VAL A 1 89 ? -17.062 -12.820 43.596 1.00 97.19 89 VAL A N 1
ATOM 694 C CA . VAL A 1 89 ? -17.771 -11.739 42.892 1.00 97.19 89 VAL A CA 1
ATOM 695 C C . VAL A 1 89 ? -16.951 -10.451 42.940 1.00 97.19 89 VAL A C 1
ATOM 697 O O . VAL A 1 89 ? -16.762 -9.816 41.905 1.00 97.19 89 VAL A O 1
ATOM 700 N N . VAL A 1 90 ? -16.427 -10.097 44.118 1.00 97.00 90 VAL A N 1
ATOM 701 C CA . VAL A 1 90 ? -15.583 -8.907 44.304 1.00 97.00 90 VAL A CA 1
ATOM 702 C C . VAL A 1 90 ? -14.291 -9.031 43.495 1.00 97.00 90 VAL A C 1
ATOM 704 O O . VAL A 1 90 ? -13.972 -8.129 42.731 1.00 97.00 90 VAL A O 1
ATOM 707 N N . GLU A 1 91 ? -13.604 -10.176 43.551 1.00 97.50 91 GLU A N 1
ATOM 708 C CA . GLU A 1 91 ? -12.383 -10.409 42.765 1.00 97.50 91 GLU A CA 1
ATOM 709 C C . GLU A 1 91 ? -12.643 -10.312 41.252 1.00 97.50 91 GLU A C 1
ATOM 711 O O . GLU A 1 91 ? -11.879 -9.680 40.518 1.00 97.50 91 GLU A O 1
ATOM 716 N N . ALA A 1 92 ? -13.739 -10.905 40.764 1.00 97.31 92 ALA A N 1
ATOM 717 C CA . ALA A 1 92 ? -14.104 -10.812 39.353 1.00 97.31 92 ALA A CA 1
ATOM 718 C C . ALA A 1 92 ? -14.378 -9.361 38.925 1.00 97.31 92 ALA A C 1
ATOM 720 O O . ALA A 1 92 ? -14.008 -8.972 37.813 1.00 97.31 92 ALA A O 1
ATOM 721 N N . TYR A 1 93 ? -14.993 -8.564 39.803 1.00 98.00 93 TYR A N 1
ATOM 722 C CA . TYR A 1 93 ? -15.226 -7.147 39.559 1.00 98.00 93 TYR A CA 1
ATOM 723 C C . TYR A 1 93 ? -13.931 -6.328 39.580 1.00 98.00 93 TYR A C 1
ATOM 725 O O . TYR A 1 93 ? -13.712 -5.558 38.652 1.00 98.00 93 TYR A O 1
ATOM 733 N N . ASP A 1 94 ? -13.039 -6.528 40.551 1.00 97.06 94 ASP A N 1
ATOM 734 C CA . ASP A 1 94 ? -11.766 -5.797 40.638 1.00 97.06 94 ASP A CA 1
ATOM 735 C C . ASP A 1 94 ? -10.905 -6.005 39.383 1.00 97.06 94 ASP A C 1
ATOM 737 O O . ASP A 1 94 ? -10.337 -5.062 38.817 1.00 97.06 94 ASP A O 1
ATOM 741 N N . ILE A 1 95 ? -10.854 -7.247 38.887 1.00 96.62 95 ILE A N 1
ATOM 742 C CA . ILE A 1 95 ? -10.171 -7.567 37.631 1.00 96.62 95 ILE A CA 1
ATOM 743 C C . ILE A 1 95 ? -10.856 -6.849 36.463 1.00 96.62 95 ILE A C 1
ATOM 745 O O . ILE A 1 95 ? -10.171 -6.235 35.642 1.00 96.62 95 ILE A O 1
ATOM 749 N N . LEU A 1 96 ? -12.187 -6.912 36.370 1.00 96.81 96 LEU A N 1
ATOM 750 C CA . LEU A 1 96 ? -12.949 -6.239 35.317 1.00 96.81 96 LEU A CA 1
ATOM 751 C C . LEU A 1 96 ? -12.721 -4.718 35.334 1.00 96.81 96 LEU A C 1
ATOM 753 O O . LEU A 1 96 ? -12.459 -4.135 34.284 1.00 96.81 96 LEU A O 1
ATOM 757 N N . TYR A 1 97 ? -12.751 -4.098 36.512 1.00 95.25 97 TYR A N 1
ATOM 758 C CA . TYR A 1 97 ? -12.524 -2.673 36.727 1.00 95.25 97 TYR A CA 1
ATOM 759 C C . TYR A 1 97 ? -11.153 -2.239 36.195 1.00 95.25 97 TYR A C 1
ATOM 761 O O . TYR A 1 97 ? -11.051 -1.294 35.412 1.00 95.25 97 TYR A O 1
ATOM 769 N N . SER A 1 98 ? -10.095 -2.983 36.538 1.00 92.38 98 SER A N 1
ATOM 770 C CA . SER A 1 98 ? -8.743 -2.720 36.031 1.00 92.38 98 SER A CA 1
ATOM 771 C C . SER A 1 98 ? -8.646 -2.874 34.507 1.00 92.38 98 SER A C 1
ATOM 773 O O . SER A 1 98 ? -7.965 -2.087 33.848 1.00 92.38 98 SER A O 1
ATOM 775 N N . ARG A 1 99 ? -9.342 -3.853 33.911 1.00 90.44 99 ARG A N 1
ATOM 776 C CA . ARG A 1 99 ? -9.348 -4.045 32.449 1.00 90.44 99 ARG A CA 1
ATOM 777 C C . ARG A 1 99 ? -10.142 -2.978 31.710 1.00 90.44 99 ARG A C 1
ATOM 779 O O . ARG A 1 99 ? -9.707 -2.565 30.640 1.00 90.44 99 ARG A O 1
ATOM 786 N N . ALA A 1 100 ? -11.232 -2.483 32.288 1.00 89.94 100 ALA A N 1
ATOM 787 C CA . ALA A 1 100 ? -12.035 -1.420 31.693 1.00 89.94 100 ALA A CA 1
ATOM 788 C C . ALA A 1 100 ? -11.238 -0.122 31.489 1.00 89.94 100 ALA A C 1
ATOM 790 O O . ALA A 1 100 ? -11.474 0.594 30.519 1.00 89.94 100 ALA A O 1
ATOM 791 N N . GLN A 1 101 ? -10.244 0.155 32.339 1.00 86.50 101 GLN A N 1
ATOM 792 C CA . GLN A 1 101 ? -9.341 1.300 32.164 1.00 86.50 101 GLN A CA 1
ATOM 793 C C . GLN A 1 101 ? -8.468 1.189 30.902 1.00 86.50 101 GLN A C 1
ATOM 795 O O . GLN A 1 101 ? -8.062 2.201 30.342 1.00 86.50 101 GLN A O 1
ATOM 800 N N . LEU A 1 102 ? -8.214 -0.021 30.388 1.00 82.81 102 LEU A N 1
ATOM 801 C CA . LEU A 1 102 ? -7.448 -0.204 29.148 1.00 82.81 102 LEU A CA 1
ATOM 802 C C . LEU A 1 102 ? -8.206 0.286 27.907 1.00 82.81 102 LEU A C 1
ATOM 804 O O . LEU A 1 102 ? -7.574 0.555 26.886 1.00 82.81 102 LEU A O 1
ATOM 808 N N . LEU A 1 103 ? -9.532 0.445 27.998 1.00 81.00 103 LEU A N 1
ATOM 809 C CA . LEU A 1 103 ? -10.358 1.024 26.933 1.00 81.00 103 LEU A CA 1
ATOM 810 C C . LEU A 1 103 ? -10.147 2.544 26.773 1.00 81.00 103 LEU A C 1
ATOM 812 O O . LEU A 1 103 ? -10.585 3.115 25.779 1.00 81.00 103 LEU A O 1
ATOM 816 N N . GLU A 1 104 ? -9.476 3.199 27.728 1.00 72.12 104 GLU A N 1
ATOM 817 C CA . GLU A 1 104 ? -9.242 4.652 27.760 1.00 72.12 104 GLU A CA 1
ATOM 818 C C . GLU A 1 104 ? -8.016 5.089 26.945 1.00 72.12 104 GLU A C 1
ATOM 820 O O . GLU A 1 104 ? -7.960 6.210 26.434 1.00 72.12 104 GLU A O 1
ATOM 825 N N . ASN A 1 105 ? -7.029 4.204 26.787 1.00 62.22 10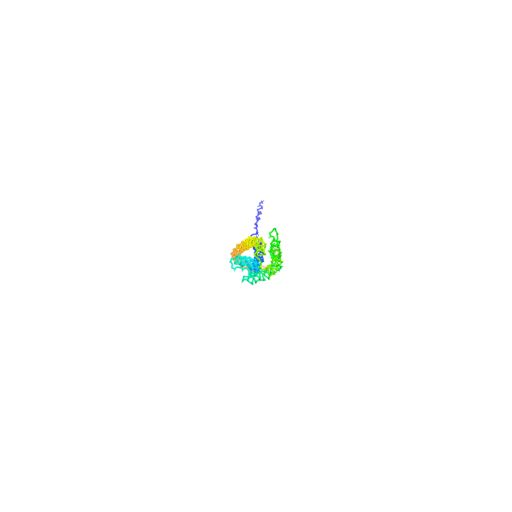5 ASN A N 1
ATOM 826 C CA . ASN A 1 105 ? -5.793 4.539 26.091 1.00 62.22 105 ASN A CA 1
ATOM 827 C C . ASN A 1 105 ? -6.078 4.792 24.601 1.00 62.22 105 ASN A C 1
ATOM 829 O O . ASN A 1 105 ? -6.768 4.003 23.955 1.00 62.22 105 ASN A O 1
ATOM 833 N N . GLY A 1 106 ? -5.505 5.870 24.043 1.00 56.97 106 GLY A N 1
ATOM 834 C CA . GLY A 1 106 ? -5.776 6.435 22.704 1.00 56.97 106 GLY A CA 1
ATOM 835 C C . GLY A 1 106 ? -5.607 5.517 21.479 1.00 56.97 106 GLY A C 1
ATOM 836 O O . GLY A 1 106 ? -5.704 5.988 20.348 1.00 56.97 106 GLY A O 1
ATOM 837 N N . SER A 1 107 ? -5.402 4.215 21.684 1.00 60.44 107 SER A N 1
ATOM 838 C CA . SER A 1 107 ? -5.376 3.168 20.662 1.00 60.44 107 SER A CA 1
ATOM 839 C C . SER A 1 107 ? -6.700 3.056 19.889 1.00 60.44 107 SER A C 1
ATOM 841 O O . SER A 1 107 ? -6.679 2.796 18.690 1.00 60.44 107 SER A O 1
ATOM 843 N N . PHE A 1 108 ? -7.854 3.316 20.522 1.00 61.91 108 PHE A N 1
ATOM 844 C CA . PHE A 1 108 ? -9.155 3.278 19.830 1.00 61.91 108 PHE A CA 1
ATOM 845 C C . PHE A 1 108 ? -9.428 4.536 18.995 1.00 61.91 108 PHE A C 1
ATOM 847 O O . PHE A 1 108 ? -9.944 4.440 17.883 1.00 61.91 108 PHE A O 1
ATOM 854 N N . SER A 1 109 ? -9.041 5.709 19.497 1.00 51.91 109 SER A N 1
ATOM 855 C CA . SER A 1 109 ? -9.344 7.000 18.866 1.00 51.91 109 SER A CA 1
ATOM 856 C C . SER A 1 109 ? -8.476 7.291 17.638 1.00 51.91 109 SER A C 1
ATOM 858 O O . SER A 1 109 ? -8.966 7.860 16.673 1.00 51.91 109 SER A O 1
ATOM 860 N N . LEU A 1 110 ? -7.205 6.869 17.644 1.00 51.56 110 LEU A N 1
ATOM 861 C CA . LEU A 1 110 ? -6.257 7.113 16.544 1.00 51.56 110 LEU A CA 1
ATOM 862 C C . LEU A 1 110 ? -6.446 6.178 15.333 1.00 51.56 110 LEU A C 1
ATOM 864 O O . LEU A 1 110 ? -5.785 6.363 14.315 1.00 51.56 110 LEU A O 1
ATOM 868 N N . LYS A 1 111 ? -7.280 5.135 15.441 1.00 57.75 111 LYS A N 1
ATOM 869 C CA . LYS A 1 111 ? -7.298 4.012 14.481 1.00 57.75 111 LYS A CA 1
ATOM 870 C C . LYS A 1 111 ? -8.586 3.818 13.708 1.00 57.75 111 LYS A C 1
ATOM 872 O O . LYS A 1 111 ? -8.556 3.227 12.632 1.00 57.75 111 LYS A O 1
ATOM 877 N N . PHE A 1 112 ? -9.692 4.302 14.254 1.00 61.69 112 PHE A N 1
ATOM 878 C CA . PHE A 1 112 ? -11.018 4.189 13.659 1.00 61.69 112 PHE A CA 1
ATOM 879 C C . PHE A 1 112 ? -11.590 5.590 13.397 1.00 61.69 112 PHE A C 1
ATOM 881 O O . PHE A 1 112 ? -12.724 5.888 13.765 1.00 61.69 112 PHE A O 1
ATOM 888 N N . GLU A 1 113 ? -10.778 6.479 12.811 1.00 52.06 113 GLU A N 1
ATOM 889 C CA . GLU A 1 113 ? -11.232 7.802 12.367 1.00 52.06 113 GLU A CA 1
ATOM 890 C C . GLU A 1 113 ? -12.262 7.653 11.232 1.00 52.06 113 GLU A C 1
ATOM 892 O O . GLU A 1 113 ? -11.975 7.055 10.195 1.00 52.06 113 GLU A O 1
ATOM 897 N N . GLY A 1 114 ? -13.473 8.188 11.425 1.00 59.16 114 GLY A N 1
ATOM 898 C CA . GLY A 1 114 ? -14.564 8.123 10.446 1.00 59.16 114 GLY A CA 1
ATOM 899 C C . GLY A 1 114 ? -15.949 7.987 11.085 1.00 59.16 114 GLY A C 1
ATOM 900 O O . GLY A 1 114 ? -16.126 8.221 12.278 1.00 59.16 114 GLY A O 1
ATOM 901 N N . THR A 1 115 ? -16.947 7.602 10.285 1.00 51.69 115 THR A N 1
ATOM 902 C CA . THR A 1 115 ? -18.345 7.383 10.713 1.00 51.69 115 THR A CA 1
ATOM 903 C C . THR A 1 115 ? -18.528 6.229 11.703 1.00 51.69 115 THR A C 1
ATOM 905 O O . THR A 1 115 ? -19.549 6.185 12.383 1.00 51.69 115 THR A O 1
ATOM 908 N N . ASP A 1 116 ? -17.537 5.342 11.821 1.00 62.06 116 ASP A N 1
ATOM 909 C CA . ASP A 1 116 ? -17.570 4.127 12.646 1.00 62.06 116 ASP A CA 1
ATOM 910 C C . ASP A 1 116 ? -16.627 4.216 13.859 1.00 62.06 116 ASP A C 1
ATOM 912 O O . ASP A 1 116 ? -15.984 3.238 14.247 1.00 62.06 116 ASP A O 1
ATOM 916 N N . SER A 1 117 ? -16.509 5.403 14.466 1.00 72.88 117 SER A N 1
ATOM 917 C CA . SER A 1 117 ? -15.679 5.584 15.659 1.00 72.88 117 SER A CA 1
ATOM 918 C C . SER A 1 117 ? -16.140 4.648 16.784 1.00 72.88 117 SER A C 1
ATOM 920 O O . SER A 1 117 ? -17.299 4.701 17.203 1.00 72.88 117 SER A O 1
ATOM 922 N N . LEU A 1 118 ? -15.233 3.824 17.313 1.00 80.31 118 LEU A N 1
ATOM 923 C CA . LEU A 1 118 ? -15.525 2.907 18.424 1.00 80.31 118 LEU A CA 1
ATOM 924 C C . LEU A 1 118 ? -15.493 3.601 19.796 1.00 80.31 118 LEU A C 1
ATOM 926 O O . LEU A 1 118 ? -15.998 3.053 20.775 1.00 80.31 118 LEU A O 1
ATOM 930 N N . SER A 1 119 ? -14.933 4.813 19.872 1.00 83.19 119 SER A N 1
ATOM 931 C CA . SER A 1 119 ? -14.731 5.553 21.122 1.00 83.19 119 SER A CA 1
ATOM 932 C C . SER A 1 119 ? -16.012 5.787 21.938 1.00 83.19 119 SER A C 1
ATOM 934 O O . SER A 1 119 ? -15.958 5.568 23.147 1.00 83.19 119 SER A O 1
ATOM 936 N N . PRO A 1 120 ? -17.170 6.163 21.351 1.00 86.19 120 PRO A N 1
ATOM 937 C CA . PRO A 1 120 ? -18.407 6.329 22.117 1.00 86.19 120 PRO A CA 1
ATOM 938 C C . PRO A 1 120 ? -18.877 5.021 22.764 1.00 86.19 120 PRO A C 1
ATOM 940 O O . PRO A 1 120 ? -19.242 5.011 23.934 1.00 86.19 120 PRO A O 1
ATOM 943 N N . GLN A 1 121 ? -18.809 3.904 22.033 1.00 88.19 121 GLN A N 1
ATOM 944 C CA . GLN A 1 121 ? -19.232 2.597 22.544 1.00 88.19 121 GLN A CA 1
ATOM 945 C C . GLN A 1 121 ? -18.275 2.084 23.631 1.00 88.19 121 GLN A C 1
ATOM 947 O O . GLN A 1 121 ? -18.714 1.557 24.649 1.00 88.19 121 GLN A O 1
ATOM 952 N N . ALA A 1 122 ? -16.966 2.278 23.450 1.00 89.81 122 ALA A N 1
ATOM 953 C CA . ALA A 1 122 ? -15.966 1.938 24.459 1.00 89.81 122 ALA A CA 1
ATOM 954 C C . ALA A 1 122 ? -16.137 2.773 25.741 1.00 89.81 122 ALA A C 1
ATOM 956 O O . ALA A 1 122 ? -16.011 2.241 26.845 1.00 89.81 122 ALA A O 1
ATOM 957 N N . ALA A 1 123 ? -16.474 4.061 25.605 1.00 89.81 123 ALA A N 1
ATOM 958 C CA . ALA A 1 123 ? -16.768 4.938 26.733 1.00 89.81 123 ALA A CA 1
ATOM 959 C C . ALA A 1 123 ? -18.029 4.499 27.491 1.00 89.81 123 ALA A C 1
ATOM 961 O O . ALA A 1 123 ? -17.980 4.443 28.718 1.00 89.81 123 ALA A O 1
ATOM 962 N N . LEU A 1 124 ? -19.100 4.123 26.779 1.00 91.62 124 LEU A N 1
ATOM 963 C CA . LEU A 1 124 ? -20.333 3.587 27.371 1.00 91.62 124 LEU A CA 1
ATOM 964 C C . LEU A 1 124 ? -20.071 2.310 28.174 1.00 91.62 124 LEU A C 1
ATOM 966 O O . LEU A 1 124 ? -20.447 2.233 29.340 1.00 91.62 124 LEU A O 1
ATOM 970 N N . VAL A 1 125 ? -19.357 1.343 27.589 1.00 94.19 125 VAL A N 1
ATOM 971 C CA . VAL A 1 125 ? -18.959 0.107 28.283 1.00 94.19 125 VAL A CA 1
ATOM 972 C C . VAL A 1 125 ? -18.164 0.422 29.546 1.00 94.19 125 VAL A C 1
ATOM 974 O O . VAL A 1 125 ? -18.436 -0.131 30.611 1.00 94.19 125 VAL A O 1
ATOM 977 N N . ARG A 1 126 ? -17.181 1.323 29.446 1.00 93.88 126 ARG A N 1
ATOM 978 C CA . ARG A 1 126 ? -16.353 1.715 30.588 1.00 93.88 126 ARG A CA 1
ATOM 979 C C . ARG A 1 126 ? -17.199 2.357 31.683 1.00 93.88 126 ARG A C 1
ATOM 981 O O . ARG A 1 126 ? -17.088 1.959 32.835 1.00 93.88 126 ARG A O 1
ATOM 988 N N . GLU A 1 127 ? -18.031 3.331 31.337 1.00 94.44 127 GLU A N 1
ATOM 989 C CA . GLU A 1 127 ? -18.911 4.015 32.285 1.00 94.44 127 GLU A CA 1
ATOM 990 C C . GLU A 1 127 ? -19.878 3.035 32.957 1.00 94.44 127 GLU A C 1
ATOM 992 O O . GLU A 1 127 ? -20.023 3.068 34.178 1.00 94.44 127 GLU A O 1
ATOM 997 N N . GLY A 1 128 ? -20.438 2.094 32.192 1.00 96.00 128 GLY A N 1
ATOM 998 C CA . GLY A 1 128 ? -21.263 1.008 32.709 1.00 96.00 128 GLY A CA 1
ATOM 999 C C . GLY A 1 128 ? -20.522 0.133 33.720 1.00 96.00 128 GLY A C 1
ATOM 1000 O O . GLY A 1 128 ? -21.043 -0.104 34.806 1.00 96.00 128 GLY A O 1
ATOM 1001 N N . ILE A 1 129 ? -19.289 -0.291 33.413 1.00 96.94 129 ILE A N 1
ATOM 1002 C CA . ILE A 1 129 ? -18.455 -1.094 34.323 1.00 96.94 129 ILE A CA 1
ATOM 1003 C C . ILE A 1 129 ? -18.120 -0.317 35.600 1.00 96.94 129 ILE A C 1
ATOM 1005 O O . ILE A 1 129 ? -18.311 -0.840 36.695 1.00 96.94 129 ILE A O 1
ATOM 1009 N N . LEU A 1 130 ? -17.632 0.921 35.480 1.00 95.69 130 LEU A N 1
ATOM 1010 C CA . LEU A 1 130 ? -17.278 1.759 36.633 1.00 95.69 130 LEU A CA 1
ATOM 1011 C C . LEU A 1 130 ? -18.513 2.059 37.502 1.00 95.69 130 LEU A C 1
ATOM 1013 O O . LEU A 1 130 ? -18.417 2.115 38.728 1.00 95.69 130 LEU A O 1
ATOM 1017 N N . GLY A 1 131 ? -19.682 2.198 36.872 1.00 96.44 131 GLY A N 1
ATOM 1018 C CA . GLY A 1 131 ? -20.971 2.402 37.528 1.00 96.44 131 GLY A CA 1
ATOM 1019 C C . GLY A 1 131 ? -21.477 1.205 38.340 1.00 96.44 131 GLY A C 1
ATOM 1020 O O . GLY A 1 131 ? -22.441 1.357 39.092 1.00 96.44 131 GLY A O 1
ATOM 1021 N N . LEU A 1 132 ? -20.837 0.032 38.244 1.00 97.38 132 LEU A N 1
ATOM 1022 C CA . LEU A 1 132 ? -21.156 -1.124 39.086 1.00 97.38 132 LEU A CA 1
ATOM 1023 C C . LEU A 1 132 ? -20.583 -1.003 40.505 1.00 97.38 132 LEU A C 1
ATOM 1025 O O . LEU A 1 132 ? -21.099 -1.675 41.397 1.00 97.38 132 LEU A O 1
ATOM 1029 N N . ALA A 1 133 ? -19.576 -0.146 40.739 1.00 97.12 133 ALA A N 1
ATOM 1030 C CA . ALA A 1 133 ? -18.892 -0.040 42.034 1.00 97.12 133 ALA A CA 1
ATOM 1031 C C . ALA A 1 133 ? -19.860 0.110 43.224 1.00 97.12 133 ALA A C 1
ATOM 1033 O O . ALA A 1 133 ? -19.789 -0.712 44.137 1.00 97.12 133 ALA A O 1
ATOM 1034 N N . PRO A 1 134 ? -20.854 1.027 43.195 1.00 97.56 134 PRO A N 1
ATOM 1035 C CA . PRO A 1 134 ? -21.770 1.195 44.323 1.00 97.56 134 PRO A CA 1
ATOM 1036 C C . PRO A 1 134 ? -22.618 -0.052 44.612 1.00 97.56 134 PRO A C 1
ATOM 1038 O O . PRO A 1 134 ? -22.985 -0.298 45.757 1.00 97.56 134 PRO A O 1
ATOM 1041 N N . ALA A 1 135 ? -22.948 -0.845 43.586 1.00 96.94 135 ALA A N 1
ATOM 1042 C CA . ALA A 1 135 ? -23.725 -2.073 43.750 1.00 96.94 135 ALA A CA 1
ATOM 1043 C C . ALA A 1 135 ? -22.872 -3.220 44.314 1.00 96.94 135 ALA A C 1
ATOM 1045 O O . ALA A 1 135 ? -23.366 -4.029 45.100 1.00 96.94 135 ALA A O 1
ATOM 1046 N N . VAL A 1 136 ? -21.588 -3.273 43.950 1.00 97.00 136 VAL A N 1
ATOM 1047 C CA . VAL A 1 136 ? -20.621 -4.218 44.525 1.00 97.00 136 VAL A CA 1
ATOM 1048 C C . VAL A 1 136 ? -20.353 -3.886 45.994 1.00 97.00 136 VAL A C 1
ATOM 1050 O O . VAL A 1 136 ? -20.402 -4.788 46.831 1.00 97.00 136 VAL A O 1
ATOM 1053 N N . ASP A 1 137 ? -20.171 -2.607 46.323 1.00 96.88 137 ASP A N 1
ATOM 1054 C CA . ASP A 1 137 ? -19.994 -2.142 47.703 1.00 96.88 137 ASP A CA 1
ATOM 1055 C C . ASP A 1 137 ? -21.233 -2.461 48.557 1.00 96.88 137 ASP A C 1
ATOM 1057 O O . ASP A 1 137 ? -21.129 -3.087 49.616 1.00 96.88 137 ASP A O 1
ATOM 1061 N N . ALA A 1 138 ? -22.434 -2.153 48.051 1.00 95.81 138 ALA A N 1
ATOM 1062 C CA . ALA A 1 138 ? -23.691 -2.480 48.724 1.00 95.81 138 ALA A CA 1
ATOM 1063 C C . ALA A 1 138 ? -23.875 -3.996 48.934 1.00 95.81 138 ALA A C 1
ATOM 1065 O O . ALA A 1 138 ? -24.386 -4.429 49.971 1.00 95.81 138 ALA A O 1
ATOM 1066 N N . LEU A 1 139 ? -23.444 -4.824 47.977 1.00 96.19 139 LEU A N 1
ATOM 1067 C CA . LEU A 1 139 ? -23.436 -6.279 48.121 1.00 96.19 139 LEU A CA 1
ATOM 1068 C C . LEU A 1 139 ? -22.450 -6.741 49.205 1.00 96.19 139 LEU A C 1
ATOM 1070 O O . LEU A 1 139 ? -22.787 -7.638 49.986 1.00 96.19 139 LEU A O 1
ATOM 1074 N N . ALA A 1 140 ? -21.261 -6.141 49.275 1.00 94.81 140 ALA A N 1
ATOM 1075 C CA . ALA A 1 140 ? -20.240 -6.477 50.264 1.00 94.81 140 ALA A CA 1
ATOM 1076 C C . ALA A 1 140 ? -20.675 -6.145 51.703 1.00 94.81 140 ALA A C 1
ATOM 1078 O O . ALA A 1 140 ? -20.391 -6.920 52.628 1.00 94.81 140 ALA A O 1
ATOM 1079 N N . GLU A 1 141 ? -21.410 -5.043 51.875 1.00 94.81 141 GLU A N 1
ATOM 1080 C CA . GLU A 1 141 ? -21.995 -4.616 53.148 1.00 94.81 141 GLU A CA 1
ATOM 1081 C C . GLU A 1 141 ? -23.217 -5.456 53.538 1.00 94.81 141 GLU A C 1
ATOM 1083 O O . GLU A 1 141 ? -23.254 -6.045 54.620 1.00 94.81 141 GLU A O 1
ATOM 1088 N N . ALA A 1 142 ? -24.218 -5.544 52.655 1.00 94.50 142 ALA A N 1
ATOM 1089 C CA . ALA A 1 142 ? -25.500 -6.167 52.978 1.00 94.50 142 ALA A CA 1
ATOM 1090 C C . ALA A 1 142 ? -25.444 -7.700 52.977 1.00 94.50 142 ALA A C 1
ATOM 1092 O O . ALA A 1 142 ? -26.241 -8.343 53.662 1.00 94.50 142 ALA A O 1
ATOM 1093 N N . ARG A 1 143 ? -24.551 -8.294 52.171 1.00 94.62 143 ARG A N 1
ATOM 1094 C CA . ARG A 1 143 ? -24.377 -9.751 52.000 1.00 94.62 143 ARG A CA 1
ATOM 1095 C C . ARG A 1 143 ? -25.697 -10.490 51.768 1.00 94.62 143 ARG A C 1
ATOM 1097 O O . ARG A 1 143 ? -25.927 -11.578 52.296 1.00 94.62 143 ARG A O 1
ATOM 1104 N N . SER A 1 144 ? -26.578 -9.874 50.983 1.00 95.19 144 SER A N 1
ATOM 1105 C CA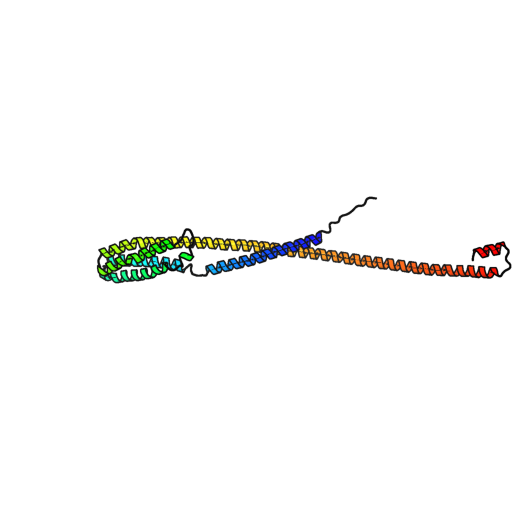 . SER A 1 144 ? -27.970 -10.289 50.836 1.00 95.19 144 SER A CA 1
ATOM 1106 C C . SER A 1 144 ? -28.314 -10.656 49.392 1.00 95.19 144 SER A C 1
ATOM 1108 O O . SER A 1 144 ? -27.753 -10.120 48.437 1.00 95.19 144 SER A O 1
ATOM 1110 N N . VAL A 1 145 ? -29.271 -11.575 49.225 1.00 94.81 145 VAL A N 1
ATOM 1111 C CA . VAL A 1 145 ? -29.772 -11.978 47.899 1.00 94.81 145 VAL A CA 1
ATOM 1112 C C . VAL A 1 145 ? -30.391 -10.800 47.124 1.00 94.81 145 VAL A C 1
ATOM 1114 O O . VAL A 1 145 ? -30.141 -10.718 45.924 1.00 94.81 145 VAL A O 1
ATOM 1117 N N . PRO A 1 146 ? -31.149 -9.866 47.741 1.00 96.31 146 PRO A N 1
ATOM 1118 C CA . PRO A 1 146 ? -31.633 -8.676 47.039 1.00 96.31 146 PRO A CA 1
ATOM 1119 C C . PRO A 1 146 ? -30.512 -7.803 46.464 1.00 96.31 146 PRO A C 1
ATOM 1121 O O . PRO A 1 146 ? -30.607 -7.409 45.307 1.00 96.31 146 PRO A O 1
ATOM 1124 N N . ALA A 1 147 ? -29.434 -7.564 47.221 1.00 95.75 147 ALA A N 1
ATOM 1125 C CA . ALA A 1 147 ? -28.282 -6.808 46.721 1.00 95.75 147 ALA A CA 1
ATOM 1126 C C . ALA A 1 147 ? -27.571 -7.542 45.569 1.00 95.75 147 ALA A C 1
ATOM 1128 O O . ALA A 1 147 ? -27.158 -6.922 44.594 1.00 95.75 147 ALA A O 1
ATOM 1129 N N . LEU A 1 148 ? -27.486 -8.877 45.638 1.00 96.19 148 LEU A N 1
ATOM 1130 C CA . LEU A 1 148 ? -26.900 -9.687 44.566 1.00 96.19 148 LEU A CA 1
ATOM 1131 C C . LEU A 1 148 ? -27.744 -9.638 43.281 1.00 96.19 148 LEU A C 1
ATOM 1133 O O . LEU A 1 148 ? -27.188 -9.607 42.185 1.00 96.19 148 LEU A O 1
ATOM 1137 N N . ARG A 1 149 ? -29.078 -9.610 43.407 1.00 96.06 149 ARG A N 1
ATOM 1138 C CA . ARG A 1 149 ? -29.990 -9.435 42.266 1.00 96.06 149 ARG A CA 1
ATOM 1139 C C . ARG A 1 149 ? -29.886 -8.038 41.656 1.00 96.06 149 ARG A C 1
ATOM 1141 O O . ARG A 1 149 ? -29.803 -7.952 40.441 1.00 96.06 149 ARG A O 1
ATOM 1148 N N . ASP A 1 150 ? -29.795 -6.982 42.468 1.00 96.69 150 ASP A N 1
ATOM 1149 C CA . ASP A 1 150 ? -29.563 -5.618 41.959 1.00 96.69 150 ASP A CA 1
ATOM 1150 C C . ASP A 1 150 ? -28.250 -5.536 41.163 1.00 96.69 150 ASP A C 1
ATOM 1152 O O . ASP A 1 150 ? -28.229 -5.023 40.044 1.00 96.69 150 ASP A O 1
ATOM 1156 N N . LEU A 1 151 ? -27.165 -6.134 41.673 1.00 97.25 151 LEU A N 1
ATOM 1157 C CA . LEU A 1 151 ? -25.912 -6.230 40.921 1.00 97.25 151 LEU A CA 1
ATOM 1158 C C . LEU A 1 151 ? -26.092 -7.024 39.615 1.00 97.25 151 LEU A C 1
ATOM 1160 O O . LEU A 1 151 ? -25.585 -6.606 38.575 1.00 97.25 151 LEU A O 1
ATOM 1164 N N . ARG A 1 152 ? -26.832 -8.141 39.634 1.00 97.12 152 ARG A N 1
ATOM 1165 C CA . ARG A 1 152 ? -27.103 -8.944 38.429 1.00 97.12 152 ARG A CA 1
ATOM 1166 C C . ARG A 1 152 ? -27.854 -8.156 37.356 1.00 97.12 152 ARG A C 1
ATOM 1168 O O . ARG A 1 152 ? -27.503 -8.274 36.177 1.00 97.12 152 ARG A O 1
ATOM 1175 N N . ASP A 1 153 ? -28.852 -7.380 37.767 1.00 97.12 153 ASP A N 1
ATOM 1176 C CA . ASP A 1 153 ? -29.679 -6.549 36.891 1.00 97.12 153 ASP A CA 1
ATOM 1177 C C . ASP A 1 153 ? -28.862 -5.398 36.288 1.00 97.12 153 ASP A C 1
ATOM 1179 O O . ASP A 1 153 ? -29.034 -5.073 35.115 1.00 97.12 153 ASP A O 1
ATOM 1183 N N . ARG A 1 154 ? -27.906 -4.838 37.043 1.00 97.19 154 ARG A N 1
ATOM 1184 C CA . ARG A 1 154 ? -26.970 -3.808 36.555 1.00 97.19 154 ARG A CA 1
ATOM 1185 C C . ARG A 1 154 ? -25.863 -4.354 35.656 1.00 97.19 154 ARG A C 1
ATOM 1187 O O . ARG A 1 154 ? -25.420 -3.653 34.754 1.00 97.19 154 ARG A O 1
ATOM 1194 N N . VAL A 1 155 ? -25.419 -5.595 35.864 1.00 97.56 155 VAL A N 1
ATOM 1195 C CA . VAL A 1 155 ? -24.410 -6.249 35.007 1.00 97.56 155 VAL A CA 1
ATOM 1196 C C . VAL A 1 155 ? -24.997 -6.665 33.653 1.00 97.56 155 VAL A C 1
ATOM 1198 O O . VAL A 1 155 ? -24.278 -6.678 32.657 1.00 97.56 155 VAL A O 1
ATOM 1201 N N . ALA A 1 156 ? -26.296 -6.971 33.583 1.00 96.12 156 ALA A N 1
ATOM 1202 C CA . ALA A 1 156 ? -26.962 -7.380 32.344 1.00 96.12 156 ALA A CA 1
ATOM 1203 C C . ALA A 1 156 ? -26.800 -6.389 31.164 1.00 96.12 156 ALA A C 1
ATOM 1205 O O . ALA A 1 156 ? -26.398 -6.844 30.091 1.00 96.12 156 ALA A O 1
ATOM 1206 N N . PRO A 1 157 ? -27.055 -5.069 31.307 1.00 96.81 157 PRO A N 1
ATOM 1207 C CA . PRO A 1 157 ? -26.815 -4.113 30.225 1.00 96.81 157 PRO A CA 1
ATOM 1208 C C . PRO A 1 157 ? -25.327 -4.004 29.872 1.00 96.81 157 PRO A C 1
ATOM 1210 O O . PRO A 1 157 ? -24.992 -4.013 28.694 1.00 96.81 157 PRO A O 1
ATOM 1213 N N . VAL A 1 158 ? -24.426 -4.034 30.863 1.00 96.75 158 VAL A N 1
ATOM 1214 C CA . VAL A 1 158 ? -22.970 -4.002 30.624 1.00 96.75 158 VAL A CA 1
ATOM 1215 C C . VAL A 1 158 ? -22.520 -5.188 29.766 1.00 96.75 158 VAL A C 1
ATOM 1217 O O . VAL A 1 158 ? -21.698 -5.022 28.870 1.00 96.75 158 VAL A O 1
ATOM 1220 N N . GLN A 1 159 ? -23.082 -6.377 29.999 1.00 96.19 159 GLN A N 1
ATOM 1221 C CA . GLN A 1 159 ? -22.811 -7.570 29.195 1.00 96.19 159 GLN A CA 1
ATOM 1222 C C . GLN A 1 159 ? -23.295 -7.429 27.745 1.00 96.19 159 GLN A C 1
ATOM 1224 O O . GLN A 1 159 ? -22.619 -7.884 26.822 1.00 96.19 159 GLN A O 1
ATOM 1229 N N . ALA A 1 160 ? -24.456 -6.807 27.527 1.00 96.06 160 ALA A N 1
ATOM 1230 C CA . ALA A 1 160 ? -24.947 -6.526 26.181 1.00 96.06 160 ALA A CA 1
ATOM 1231 C C . ALA A 1 160 ? -24.053 -5.498 25.465 1.00 96.06 160 ALA A C 1
ATOM 1233 O O . ALA A 1 160 ? -23.675 -5.712 24.312 1.00 96.06 160 ALA A O 1
ATOM 1234 N N . ASP A 1 161 ? -23.651 -4.439 26.169 1.00 95.06 161 ASP A N 1
ATOM 1235 C CA . ASP A 1 161 ? -22.811 -3.376 25.621 1.00 95.06 161 ASP A CA 1
ATOM 1236 C C . ASP A 1 161 ? -21.401 -3.880 25.270 1.00 95.06 161 ASP A C 1
ATOM 1238 O O . ASP A 1 161 ? -20.865 -3.510 24.219 1.00 95.06 161 ASP A O 1
ATOM 1242 N N . THR A 1 162 ? -20.797 -4.759 26.088 1.00 94.88 162 THR A N 1
ATOM 1243 C CA . THR A 1 162 ? -19.500 -5.373 25.751 1.00 94.88 162 THR A CA 1
ATOM 1244 C C . THR A 1 162 ? -19.595 -6.302 24.554 1.00 94.88 162 THR A C 1
ATOM 1246 O O . THR A 1 162 ? -18.723 -6.251 23.685 1.00 94.88 162 THR A O 1
ATOM 1249 N N . ALA A 1 163 ? -20.657 -7.105 24.461 1.00 94.81 163 ALA A N 1
ATOM 1250 C CA . ALA A 1 163 ? -20.879 -7.977 23.313 1.00 94.81 163 ALA A CA 1
ATOM 1251 C C . ALA A 1 163 ? -21.065 -7.161 22.022 1.00 94.81 163 ALA A C 1
ATOM 1253 O O . ALA A 1 163 ? -20.493 -7.493 20.979 1.00 94.81 163 ALA A O 1
ATOM 1254 N N . GLU A 1 164 ? -21.807 -6.053 22.086 1.00 93.31 164 GLU A N 1
ATOM 1255 C CA . GLU A 1 164 ? -21.948 -5.139 20.955 1.00 93.31 164 GLU A CA 1
ATOM 1256 C C . GLU A 1 164 ? -20.617 -4.467 20.594 1.00 93.31 164 GLU A C 1
ATOM 1258 O O . GLU A 1 164 ? -20.276 -4.375 19.412 1.00 93.31 164 GLU A O 1
ATOM 1263 N N . LEU A 1 165 ? -19.822 -4.051 21.585 1.00 90.94 165 LEU A N 1
ATOM 1264 C CA . LEU A 1 165 ? -18.494 -3.488 21.350 1.00 90.94 165 LEU A CA 1
ATOM 1265 C C . LEU A 1 165 ? -17.574 -4.491 20.639 1.00 90.94 165 LEU A C 1
ATOM 1267 O O . LEU A 1 165 ? -16.877 -4.101 19.702 1.00 90.94 165 LEU A O 1
ATOM 1271 N N . VAL A 1 166 ? -17.599 -5.776 21.015 1.00 91.94 166 VAL A N 1
ATOM 1272 C CA . VAL A 1 166 ? -16.866 -6.850 20.315 1.00 91.94 166 VAL A CA 1
ATOM 1273 C C . VAL A 1 166 ? -17.304 -6.939 18.851 1.00 91.94 166 VAL A C 1
ATOM 1275 O O . VAL A 1 166 ? -16.459 -6.944 17.954 1.00 91.94 166 VAL A O 1
ATOM 1278 N N . LEU A 1 167 ? -18.614 -6.970 18.590 1.00 91.56 167 LEU A N 1
ATOM 1279 C CA . LEU A 1 167 ? -19.156 -7.077 17.232 1.00 91.56 167 LEU A CA 1
ATOM 1280 C C . LEU A 1 167 ? -18.792 -5.867 16.364 1.00 91.56 167 LEU A C 1
ATOM 1282 O O . LEU A 1 167 ? -18.317 -6.043 15.241 1.00 91.56 167 LEU A O 1
ATOM 1286 N N . ARG A 1 168 ? -18.957 -4.647 16.886 1.00 88.38 168 ARG A N 1
ATOM 1287 C CA . ARG A 1 168 ? -18.593 -3.411 16.176 1.00 88.38 168 ARG A CA 1
ATOM 1288 C C . ARG A 1 168 ? -17.091 -3.321 15.932 1.00 88.38 168 ARG A C 1
ATOM 1290 O O . ARG A 1 168 ? -16.682 -2.940 14.841 1.00 88.38 168 ARG A O 1
ATOM 1297 N N . THR A 1 169 ? -16.276 -3.727 16.907 1.00 86.38 169 THR A N 1
ATOM 1298 C CA . THR A 1 169 ? -14.814 -3.764 16.763 1.00 86.38 169 THR A CA 1
ATOM 1299 C C . THR A 1 169 ? -14.405 -4.731 15.657 1.00 86.38 169 THR A C 1
ATOM 1301 O O . THR A 1 169 ? -13.611 -4.358 14.798 1.00 86.38 169 THR A O 1
ATOM 1304 N N . ASN A 1 170 ? -14.981 -5.937 15.618 1.00 86.81 170 ASN A N 1
ATOM 1305 C CA . ASN A 1 170 ? -14.720 -6.901 14.547 1.00 86.81 170 ASN A CA 1
ATOM 1306 C C . ASN A 1 170 ? -15.145 -6.363 13.175 1.00 86.81 170 ASN A C 1
ATOM 1308 O O . ASN A 1 170 ? -14.362 -6.422 12.232 1.00 86.81 170 ASN A O 1
ATOM 1312 N N . ALA A 1 171 ? -16.342 -5.780 13.067 1.00 86.44 171 ALA A N 1
ATOM 1313 C CA . ALA A 1 171 ? -16.827 -5.220 11.807 1.00 86.44 171 ALA A CA 1
ATOM 1314 C C . ALA A 1 171 ? -15.945 -4.061 11.303 1.00 86.44 171 ALA A C 1
ATOM 1316 O O . ALA A 1 171 ? -15.567 -4.039 10.131 1.00 86.44 171 ALA A O 1
ATOM 1317 N N . ALA A 1 172 ? -15.574 -3.128 12.185 1.00 82.25 172 ALA A N 1
ATOM 1318 C CA . ALA A 1 172 ? -14.693 -2.010 11.853 1.00 82.25 172 ALA A CA 1
ATOM 1319 C C . ALA A 1 172 ? -13.289 -2.494 11.453 1.00 82.25 172 ALA A C 1
ATOM 1321 O O . ALA A 1 172 ? -12.692 -1.990 10.500 1.00 82.25 172 ALA A O 1
ATOM 1322 N N . LEU A 1 173 ? -12.775 -3.515 12.144 1.00 80.69 173 LEU A N 1
ATOM 1323 C CA . LEU A 1 173 ? -11.499 -4.142 11.826 1.00 80.69 173 LEU A CA 1
ATOM 1324 C C . LEU A 1 173 ? -11.522 -4.804 10.446 1.00 80.69 173 LEU A C 1
ATOM 1326 O O . LEU A 1 173 ? -10.607 -4.589 9.653 1.00 80.69 173 LEU A O 1
ATOM 1330 N N . ASP A 1 174 ? -12.566 -5.571 10.139 1.00 82.69 174 ASP A N 1
ATOM 1331 C CA . ASP A 1 174 ? -12.734 -6.227 8.842 1.00 82.69 174 ASP A CA 1
ATOM 1332 C C . ASP A 1 174 ? -12.814 -5.211 7.702 1.00 82.69 174 ASP A C 1
ATOM 1334 O O . ASP A 1 174 ? -12.149 -5.372 6.675 1.00 82.69 174 ASP A O 1
ATOM 1338 N N . GLN A 1 175 ? -13.553 -4.118 7.891 1.00 82.94 175 GLN A N 1
ATOM 1339 C CA . GLN A 1 175 ? -13.615 -3.035 6.911 1.00 82.94 175 GLN A CA 1
ATOM 1340 C C . GLN A 1 175 ? -12.252 -2.368 6.705 1.00 82.94 175 GLN A C 1
ATOM 1342 O O . GLN A 1 175 ? -11.839 -2.178 5.558 1.00 82.94 175 GLN A O 1
ATOM 1347 N N . ALA A 1 176 ? -11.518 -2.080 7.784 1.00 79.19 176 ALA A N 1
ATOM 1348 C CA . ALA A 1 176 ? -10.173 -1.515 7.704 1.00 79.19 176 ALA A CA 1
ATOM 1349 C C . ALA A 1 176 ? -9.204 -2.456 6.964 1.00 79.19 176 ALA A C 1
ATOM 1351 O O . ALA A 1 176 ? -8.458 -2.019 6.085 1.00 79.19 176 ALA A O 1
ATOM 1352 N N . ILE A 1 177 ? -9.269 -3.765 7.242 1.00 79.19 177 ILE A N 1
ATOM 1353 C CA . ILE A 1 177 ? -8.483 -4.791 6.540 1.00 79.19 177 ILE A CA 1
ATOM 1354 C C . ILE A 1 177 ? -8.794 -4.786 5.048 1.00 79.19 177 ILE A C 1
ATOM 1356 O O . ILE A 1 177 ? -7.877 -4.827 4.225 1.00 79.19 177 ILE A O 1
ATOM 1360 N N . VAL A 1 178 ? -10.077 -4.793 4.688 1.00 84.62 178 VAL A N 1
ATOM 1361 C CA . VAL A 1 178 ? -10.509 -4.852 3.290 1.00 84.62 178 VAL A CA 1
ATOM 1362 C C . VAL A 1 178 ? -10.089 -3.585 2.549 1.00 84.62 178 VAL A C 1
ATOM 1364 O O . VAL A 1 178 ? -9.501 -3.687 1.471 1.00 84.62 178 VAL A O 1
ATOM 1367 N N . ALA A 1 179 ? -10.313 -2.408 3.136 1.00 82.62 179 ALA A N 1
ATOM 1368 C CA . ALA A 1 179 ? -9.918 -1.128 2.555 1.00 82.62 179 ALA A CA 1
ATOM 1369 C C . ALA A 1 179 ? -8.401 -1.062 2.307 1.00 82.62 179 ALA A C 1
ATOM 1371 O O . ALA A 1 179 ? -7.970 -0.740 1.196 1.00 82.62 179 ALA A O 1
ATOM 1372 N N . GLN A 1 180 ? -7.599 -1.465 3.298 1.00 80.38 180 GLN A N 1
ATOM 1373 C CA . GLN A 1 180 ? -6.140 -1.496 3.197 1.00 80.38 180 GLN A CA 1
ATOM 1374 C C . GLN A 1 180 ? -5.654 -2.515 2.156 1.00 80.38 180 GLN A C 1
ATOM 1376 O O . GLN A 1 180 ? -4.774 -2.216 1.345 1.00 80.38 180 GLN A O 1
ATOM 1381 N N . ARG A 1 181 ? -6.233 -3.724 2.128 1.00 85.19 181 ARG A N 1
ATOM 1382 C CA . ARG A 1 181 ? -5.907 -4.739 1.111 1.00 85.19 181 ARG A CA 1
ATOM 1383 C C . ARG A 1 181 ? -6.184 -4.221 -0.295 1.00 85.19 181 ARG A C 1
ATOM 1385 O O . ARG A 1 181 ? -5.381 -4.464 -1.195 1.00 85.19 181 ARG A O 1
ATOM 1392 N N . GLU A 1 182 ? -7.281 -3.497 -0.484 1.00 87.94 182 GLU A N 1
ATOM 1393 C CA . GLU A 1 182 ? -7.643 -2.937 -1.783 1.00 87.94 182 GLU A CA 1
ATOM 1394 C C . GLU A 1 182 ? -6.715 -1.781 -2.196 1.00 87.94 182 GLU A C 1
ATOM 1396 O O . GLU A 1 182 ? -6.420 -1.618 -3.380 1.00 87.94 182 GLU A O 1
ATOM 1401 N N . GLU A 1 183 ? -6.201 -0.995 -1.249 1.00 87.25 183 GLU A N 1
ATOM 1402 C CA . GLU A 1 183 ? -5.170 0.014 -1.518 1.00 87.25 183 GLU A CA 1
ATOM 1403 C C . GLU A 1 183 ? -3.841 -0.626 -1.944 1.00 87.25 183 GLU A C 1
ATOM 1405 O O . GLU A 1 183 ? -3.303 -0.292 -3.005 1.00 87.25 183 GLU A O 1
ATOM 1410 N N . VAL A 1 184 ? -3.354 -1.615 -1.186 1.00 88.69 184 VAL A N 1
ATOM 1411 C CA . VAL A 1 184 ? -2.136 -2.370 -1.527 1.00 88.69 184 VAL A CA 1
ATOM 1412 C C . VAL A 1 184 ? -2.283 -3.039 -2.892 1.00 88.69 184 VAL A C 1
ATOM 1414 O O . VAL A 1 184 ? -1.376 -2.964 -3.724 1.00 88.69 184 VAL A O 1
ATOM 1417 N N . ARG A 1 185 ? -3.441 -3.645 -3.167 1.00 92.00 185 ARG A N 1
ATOM 1418 C CA . ARG A 1 185 ? -3.748 -4.252 -4.465 1.00 92.00 185 ARG A CA 1
ATOM 1419 C C . ARG A 1 185 ? -3.708 -3.220 -5.592 1.00 92.00 185 ARG A C 1
ATOM 1421 O O . ARG A 1 185 ? -3.110 -3.491 -6.635 1.00 92.00 185 ARG A O 1
ATOM 1428 N N . ARG A 1 186 ? -4.288 -2.031 -5.393 1.00 91.94 186 ARG A N 1
ATOM 1429 C CA . ARG A 1 186 ? -4.239 -0.926 -6.366 1.00 91.94 186 ARG A CA 1
ATOM 1430 C C . ARG A 1 186 ? -2.806 -0.453 -6.621 1.00 91.94 186 ARG A C 1
ATOM 1432 O O . ARG A 1 186 ? -2.438 -0.255 -7.781 1.00 91.94 186 ARG A O 1
ATOM 1439 N N . LEU A 1 187 ? -1.979 -0.322 -5.581 1.00 92.31 187 LEU A N 1
ATOM 1440 C CA . LEU A 1 187 ? -0.555 0.008 -5.721 1.00 92.31 187 LEU A CA 1
ATOM 1441 C C . LEU A 1 187 ? 0.200 -1.072 -6.502 1.00 92.31 187 LEU A C 1
ATOM 1443 O O . LEU A 1 187 ? 0.925 -0.748 -7.440 1.00 92.31 187 LEU A O 1
ATOM 1447 N N . GLN A 1 188 ? -0.019 -2.351 -6.186 1.00 92.50 188 GLN A N 1
ATOM 1448 C CA . GLN A 1 188 ? 0.592 -3.475 -6.899 1.00 92.50 188 GLN A CA 1
ATOM 1449 C C . GLN A 1 188 ? 0.182 -3.527 -8.376 1.00 92.50 188 GLN A C 1
ATOM 1451 O O . GLN A 1 188 ? 1.032 -3.743 -9.237 1.00 92.50 188 GLN A O 1
ATOM 1456 N N . GLN A 1 189 ? -1.093 -3.285 -8.693 1.00 94.56 189 GLN A N 1
ATOM 1457 C CA . GLN A 1 189 ? -1.570 -3.214 -10.077 1.00 94.56 189 GLN A CA 1
ATOM 1458 C C . GLN A 1 189 ? -0.923 -2.053 -10.844 1.00 94.56 189 GLN A C 1
ATOM 1460 O O . GLN A 1 189 ? -0.440 -2.248 -11.961 1.00 94.56 189 GLN A O 1
ATOM 1465 N N . ARG A 1 190 ? -0.856 -0.856 -10.243 1.00 94.75 190 ARG A N 1
ATOM 1466 C CA . ARG A 1 190 ? -0.177 0.309 -10.841 1.00 94.75 190 ARG A CA 1
ATOM 1467 C C . ARG A 1 190 ? 1.312 0.049 -11.047 1.00 94.75 190 ARG A C 1
ATOM 1469 O O . ARG A 1 190 ? 1.838 0.380 -12.109 1.00 94.75 190 ARG A O 1
ATOM 1476 N N . LEU A 1 191 ? 1.977 -0.560 -10.068 1.00 95.25 191 LEU A N 1
ATOM 1477 C CA . LEU A 1 191 ? 3.380 -0.953 -10.156 1.00 95.25 191 LEU A CA 1
ATOM 1478 C C . LEU A 1 191 ? 3.591 -1.941 -11.310 1.00 95.25 191 LEU A C 1
ATOM 1480 O O . LEU A 1 191 ? 4.438 -1.700 -12.165 1.00 95.25 191 LEU A O 1
ATOM 1484 N N . GLY A 1 192 ? 2.774 -2.995 -11.387 1.00 94.81 192 GLY A N 1
ATOM 1485 C CA . GLY A 1 192 ? 2.831 -3.990 -12.459 1.00 94.81 192 GLY A CA 1
ATOM 1486 C C . GLY A 1 192 ? 2.638 -3.380 -13.849 1.00 94.81 192 GLY A C 1
ATOM 1487 O O . GLY A 1 192 ? 3.399 -3.688 -14.764 1.00 94.81 192 GLY A O 1
ATOM 1488 N N . LEU A 1 193 ? 1.685 -2.455 -14.002 1.00 97.00 193 LEU A N 1
ATOM 1489 C CA . LEU A 1 193 ? 1.462 -1.742 -15.263 1.00 97.00 193 LEU A CA 1
ATOM 1490 C C . LEU A 1 193 ? 2.660 -0.862 -15.650 1.00 97.00 193 LEU A C 1
ATOM 1492 O O . LEU A 1 193 ? 3.093 -0.901 -16.800 1.00 97.00 193 LEU A O 1
ATOM 1496 N N . ASN A 1 194 ? 3.236 -0.109 -14.706 1.00 95.69 194 ASN A N 1
ATOM 1497 C CA . ASN A 1 194 ? 4.419 0.718 -14.976 1.00 95.69 194 ASN A CA 1
ATOM 1498 C C . ASN A 1 194 ? 5.641 -0.135 -15.339 1.00 95.69 194 ASN A C 1
ATOM 1500 O O . ASN A 1 194 ? 6.353 0.197 -16.284 1.00 95.69 194 ASN A O 1
ATOM 1504 N N . VAL A 1 195 ? 5.858 -1.255 -14.642 1.00 96.31 195 VAL A N 1
ATOM 1505 C CA . VAL A 1 195 ? 6.924 -2.213 -14.972 1.00 96.31 195 VAL A CA 1
ATOM 1506 C C . VAL A 1 195 ? 6.701 -2.810 -16.363 1.00 96.31 195 VAL A C 1
ATOM 1508 O O . VAL A 1 195 ? 7.634 -2.853 -17.162 1.00 96.31 195 VAL A O 1
ATOM 1511 N N . GLY A 1 196 ? 5.471 -3.206 -16.700 1.00 96.69 196 GLY A N 1
ATOM 1512 C CA . GLY A 1 196 ? 5.130 -3.703 -18.035 1.00 96.69 196 GLY A CA 1
ATOM 1513 C C . GLY A 1 196 ? 5.421 -2.680 -19.138 1.00 96.69 196 GLY A C 1
ATOM 1514 O O . GLY A 1 196 ? 6.077 -3.005 -20.128 1.00 96.69 196 GLY A O 1
ATOM 1515 N N . LEU A 1 197 ? 5.010 -1.422 -18.945 1.00 97.19 197 LEU A N 1
ATOM 1516 C CA . LEU A 1 197 ? 5.314 -0.324 -19.871 1.00 97.19 197 LEU A CA 1
ATOM 1517 C C . LEU A 1 197 ? 6.820 -0.067 -19.993 1.00 97.19 197 LEU A C 1
ATOM 1519 O O 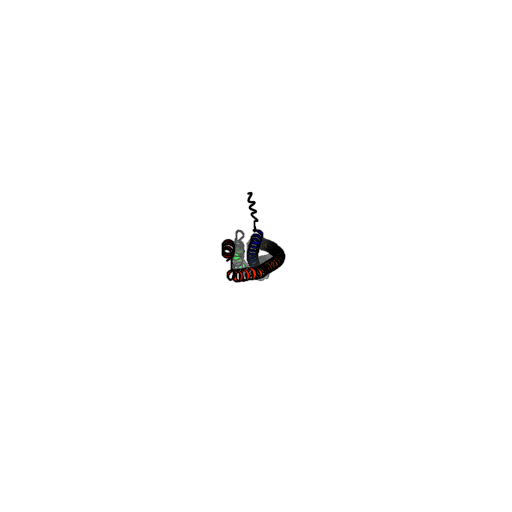. LEU A 1 197 ? 7.308 0.179 -21.095 1.00 97.19 197 LEU A O 1
ATOM 1523 N N . LEU A 1 198 ? 7.562 -0.161 -18.888 1.00 96.06 198 LEU A N 1
ATOM 1524 C CA . LEU A 1 198 ? 9.014 -0.005 -18.880 1.00 96.06 198 LEU A CA 1
ATOM 1525 C C . LEU A 1 198 ? 9.700 -1.101 -19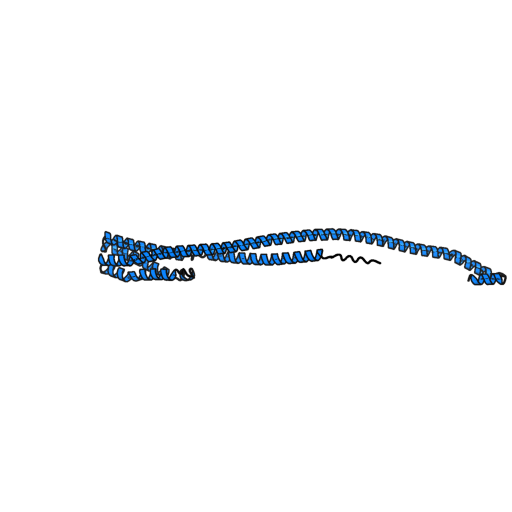.705 1.00 96.06 198 LEU A C 1
ATOM 1527 O O . LEU A 1 198 ? 10.588 -0.798 -20.501 1.00 96.06 198 LEU A O 1
ATOM 1531 N N . VAL A 1 199 ? 9.260 -2.358 -19.577 1.00 96.94 199 VAL A N 1
ATOM 1532 C CA . VAL A 1 199 ? 9.776 -3.485 -20.373 1.00 96.94 199 VAL A CA 1
ATOM 1533 C C . VAL A 1 199 ? 9.521 -3.263 -21.865 1.00 96.94 199 VAL A C 1
ATOM 1535 O O . VAL A 1 199 ? 10.434 -3.434 -22.674 1.00 96.94 199 VAL A O 1
ATOM 1538 N N . VAL A 1 200 ? 8.314 -2.823 -22.239 1.00 97.19 200 VAL A N 1
ATOM 1539 C CA . VAL A 1 200 ? 7.978 -2.491 -23.636 1.00 97.19 200 VAL A CA 1
ATOM 1540 C C . VAL A 1 200 ? 8.834 -1.328 -24.149 1.00 97.19 200 VAL A C 1
ATOM 1542 O O . VAL A 1 200 ? 9.378 -1.407 -25.253 1.00 97.19 200 VAL A O 1
ATOM 1545 N N . GLY A 1 201 ? 9.009 -0.275 -23.346 1.00 94.44 201 GLY A N 1
ATOM 1546 C CA . GLY A 1 201 ? 9.869 0.864 -23.673 1.00 94.44 201 GLY A CA 1
ATOM 1547 C C . GLY A 1 201 ? 11.321 0.446 -23.910 1.00 94.44 201 GLY A C 1
ATOM 1548 O O . GLY A 1 201 ? 11.908 0.796 -24.936 1.00 94.44 201 GLY A O 1
ATOM 1549 N N . PHE A 1 202 ? 11.877 -0.380 -23.020 1.00 95.38 202 PHE A N 1
ATOM 1550 C CA . PHE A 1 202 ? 13.242 -0.892 -23.131 1.00 95.38 202 PHE A CA 1
ATOM 1551 C C . PHE A 1 202 ? 13.425 -1.793 -24.360 1.00 95.38 202 PHE A C 1
ATOM 1553 O O . PHE A 1 202 ? 14.391 -1.633 -25.109 1.00 95.38 202 PHE A O 1
ATOM 1560 N N . ALA A 1 203 ? 12.467 -2.681 -24.641 1.00 96.25 203 ALA A N 1
ATOM 1561 C CA . ALA A 1 203 ? 12.467 -3.497 -25.856 1.00 96.25 203 ALA A CA 1
ATOM 1562 C C . ALA A 1 203 ? 12.417 -2.633 -27.132 1.00 96.25 203 ALA A C 1
ATOM 1564 O O . ALA A 1 203 ? 13.129 -2.907 -28.105 1.00 96.25 203 ALA A O 1
ATOM 1565 N N . GLY A 1 204 ? 11.632 -1.550 -27.118 1.00 94.81 204 GLY A N 1
ATOM 1566 C CA . GLY A 1 204 ? 11.584 -0.559 -28.194 1.00 94.81 204 GLY A CA 1
ATOM 1567 C C . GLY A 1 204 ? 12.930 0.140 -28.414 1.00 94.81 204 GLY A C 1
ATOM 1568 O O . GLY A 1 204 ? 13.401 0.223 -29.550 1.00 94.81 204 GLY A O 1
ATOM 1569 N N . ILE A 1 205 ? 13.591 0.570 -27.334 1.00 95.38 205 ILE A N 1
ATOM 1570 C CA . ILE A 1 205 ? 14.934 1.172 -27.373 1.00 95.38 205 ILE A CA 1
ATOM 1571 C C . ILE A 1 205 ? 15.945 0.205 -27.995 1.00 95.38 205 ILE A C 1
ATOM 1573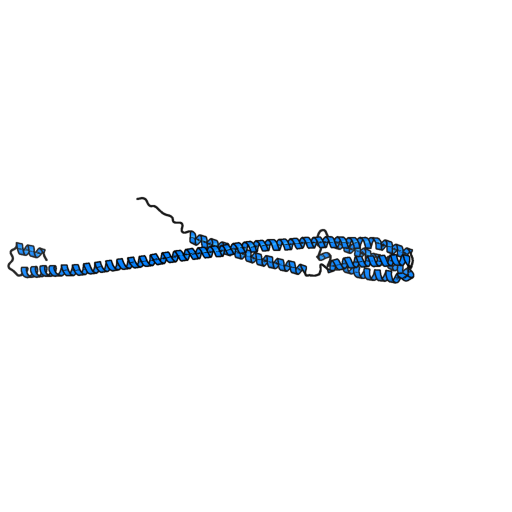 O O . ILE A 1 205 ? 16.635 0.568 -28.950 1.00 95.38 205 ILE A O 1
ATOM 1577 N N . VAL A 1 206 ? 15.999 -1.039 -27.509 1.00 95.81 206 VAL A N 1
ATOM 1578 C CA . VAL A 1 206 ? 16.904 -2.077 -28.032 1.00 95.81 206 VAL A CA 1
ATOM 1579 C C . VAL A 1 206 ? 16.659 -2.316 -29.526 1.00 95.81 206 VAL A C 1
ATOM 1581 O O . VAL A 1 206 ? 17.608 -2.370 -30.313 1.00 95.81 206 VAL A O 1
ATOM 1584 N N . THR A 1 207 ? 15.393 -2.385 -29.943 1.00 94.56 207 THR A N 1
ATOM 1585 C CA . THR A 1 207 ? 15.012 -2.592 -31.348 1.00 94.56 207 THR A CA 1
ATOM 1586 C C . THR A 1 207 ? 15.451 -1.425 -32.240 1.00 94.56 207 THR A C 1
ATOM 1588 O O . THR A 1 207 ? 16.019 -1.644 -33.315 1.00 94.56 207 THR A O 1
ATOM 1591 N N . LEU A 1 208 ? 15.249 -0.179 -31.796 1.00 92.50 208 LEU A N 1
ATOM 1592 C CA . LEU A 1 208 ? 15.684 1.011 -32.534 1.00 92.50 208 LEU A CA 1
ATOM 1593 C C . LEU A 1 208 ? 17.207 1.101 -32.640 1.00 92.50 208 LEU A C 1
ATOM 1595 O O . LEU A 1 208 ? 17.721 1.401 -33.719 1.00 92.50 208 LEU A O 1
ATOM 1599 N N . LEU A 1 209 ? 17.933 0.802 -31.560 1.00 92.88 209 LEU A N 1
ATOM 1600 C CA . LEU A 1 209 ? 19.397 0.770 -31.568 1.00 92.88 209 LEU A CA 1
ATOM 1601 C C . LEU A 1 209 ? 19.924 -0.281 -32.550 1.00 92.88 209 LEU A C 1
ATOM 1603 O O . LEU A 1 209 ? 20.821 0.012 -33.344 1.00 92.88 209 LEU A O 1
ATOM 1607 N N . ALA A 1 210 ? 19.328 -1.476 -32.569 1.00 92.94 210 ALA A N 1
ATOM 1608 C CA . ALA A 1 210 ? 19.685 -2.522 -33.524 1.00 92.94 210 ALA A CA 1
ATOM 1609 C C . ALA A 1 210 ? 19.439 -2.083 -34.979 1.00 92.94 210 ALA A C 1
ATOM 1611 O O . ALA A 1 210 ? 20.283 -2.308 -35.854 1.00 92.94 210 ALA A O 1
ATOM 1612 N N . LEU A 1 211 ? 18.315 -1.410 -35.253 1.00 91.50 211 LEU A N 1
ATOM 1613 C CA . LEU A 1 211 ? 18.019 -0.865 -36.580 1.00 91.50 211 LEU A CA 1
ATOM 1614 C C . LEU A 1 211 ? 19.014 0.235 -36.976 1.00 91.50 211 LEU A C 1
ATOM 1616 O O . LEU A 1 211 ? 19.534 0.226 -38.094 1.00 91.50 211 LEU A O 1
ATOM 1620 N N . GLN A 1 212 ? 19.331 1.148 -36.058 1.00 91.31 212 GLN A N 1
ATOM 1621 C CA . GLN A 1 212 ? 20.300 2.217 -36.284 1.00 91.31 212 GLN A CA 1
ATOM 1622 C C . GLN A 1 212 ? 21.695 1.653 -36.587 1.00 91.31 212 GLN A C 1
ATOM 1624 O O . GLN A 1 212 ? 22.332 2.084 -37.550 1.00 91.31 212 GLN A O 1
ATOM 1629 N N . MET A 1 213 ? 22.138 0.639 -35.838 1.00 89.62 213 MET A N 1
ATOM 1630 C CA . MET A 1 213 ? 23.402 -0.062 -36.085 1.00 89.62 213 MET A CA 1
ATOM 1631 C C . MET A 1 213 ? 23.440 -0.698 -37.480 1.00 89.62 213 MET A C 1
ATOM 1633 O O . MET A 1 213 ? 24.422 -0.536 -38.209 1.00 89.62 213 MET A O 1
ATOM 1637 N N . ARG A 1 214 ? 22.352 -1.354 -37.907 1.00 91.94 214 ARG A N 1
ATOM 1638 C CA . ARG A 1 214 ? 22.241 -1.936 -39.258 1.00 91.94 214 ARG A CA 1
ATOM 1639 C C . ARG A 1 214 ? 22.332 -0.873 -40.358 1.00 91.94 214 ARG A C 1
ATOM 1641 O O . ARG A 1 214 ? 23.026 -1.084 -41.355 1.00 91.94 214 ARG A O 1
ATOM 1648 N N . LEU A 1 215 ? 21.670 0.272 -40.175 1.00 90.62 215 LEU A N 1
ATOM 1649 C CA . LEU A 1 215 ? 21.697 1.387 -41.129 1.00 90.62 215 LEU A CA 1
ATOM 1650 C C . LEU A 1 215 ? 23.090 2.017 -41.239 1.00 90.62 215 LEU A C 1
ATOM 1652 O O . LEU A 1 215 ? 23.573 2.240 -42.351 1.00 90.62 215 LEU A O 1
ATOM 1656 N N . ILE A 1 216 ? 23.756 2.255 -40.106 1.00 89.69 216 ILE A N 1
ATOM 1657 C CA . ILE A 1 216 ? 25.117 2.809 -40.067 1.00 89.69 216 ILE A CA 1
ATOM 1658 C C . ILE A 1 216 ? 26.103 1.846 -40.737 1.00 89.69 216 ILE A C 1
ATOM 1660 O O . ILE A 1 216 ? 26.886 2.269 -41.589 1.00 89.69 216 ILE A O 1
ATOM 1664 N N . ALA A 1 217 ? 26.019 0.545 -40.442 1.00 90.88 217 ALA A N 1
ATOM 1665 C CA . ALA A 1 217 ? 26.873 -0.463 -41.069 1.00 90.88 217 ALA A CA 1
ATOM 1666 C C . ALA A 1 217 ? 26.689 -0.513 -42.599 1.00 90.88 217 ALA A C 1
ATOM 1668 O O . ALA A 1 217 ? 27.663 -0.602 -43.351 1.00 90.88 217 ALA A O 1
ATOM 1669 N N . ALA A 1 218 ? 25.448 -0.414 -43.087 1.00 90.88 218 ALA A N 1
ATOM 1670 C CA . ALA A 1 218 ? 25.165 -0.364 -44.521 1.00 90.88 218 ALA A CA 1
ATOM 1671 C C . ALA A 1 218 ? 25.676 0.927 -45.185 1.00 90.88 218 ALA A C 1
ATOM 1673 O O . ALA A 1 218 ? 26.210 0.877 -46.298 1.00 90.88 218 ALA A O 1
ATOM 1674 N N . ALA A 1 219 ? 25.544 2.073 -44.511 1.00 89.19 219 ALA A N 1
ATOM 1675 C CA . ALA A 1 219 ? 26.071 3.348 -44.988 1.00 89.19 219 ALA A CA 1
ATOM 1676 C C . ALA A 1 219 ? 27.606 3.327 -45.078 1.00 89.19 219 ALA A C 1
ATOM 1678 O O . ALA A 1 219 ? 28.156 3.724 -46.107 1.00 89.19 219 ALA A O 1
ATOM 1679 N N . GLY A 1 220 ? 28.286 2.779 -44.064 1.00 90.88 220 GLY A N 1
ATOM 1680 C CA . GLY A 1 220 ? 29.743 2.624 -44.043 1.00 90.88 220 GLY A CA 1
ATOM 1681 C C . GLY A 1 220 ? 30.272 1.832 -45.243 1.00 90.88 220 GLY A C 1
ATOM 1682 O O . GLY A 1 220 ? 31.211 2.272 -45.907 1.00 90.88 220 GLY A O 1
ATOM 1683 N N . ARG A 1 221 ? 29.605 0.726 -45.612 1.00 93.56 221 ARG A N 1
ATOM 1684 C CA . ARG A 1 221 ? 29.960 -0.058 -46.813 1.00 93.56 221 ARG A CA 1
ATOM 1685 C C . ARG A 1 221 ? 29.849 0.754 -48.107 1.00 93.56 221 ARG A C 1
ATOM 1687 O O . ARG A 1 221 ? 30.734 0.681 -48.957 1.00 93.56 221 ARG A O 1
ATOM 1694 N N . LYS A 1 222 ? 28.783 1.548 -48.268 1.00 91.00 222 LYS A N 1
ATOM 1695 C CA . LYS A 1 222 ? 28.604 2.401 -49.459 1.00 91.00 222 LYS A CA 1
ATOM 1696 C C . LYS A 1 222 ? 29.675 3.488 -49.549 1.00 91.00 222 LYS A C 1
ATOM 1698 O O . LYS A 1 222 ? 30.209 3.718 -50.633 1.00 91.00 222 LYS A O 1
ATOM 1703 N N . LEU A 1 223 ? 29.998 4.127 -48.425 1.00 92.75 223 LEU A N 1
ATOM 1704 C CA . LEU A 1 223 ? 31.061 5.130 -48.338 1.00 92.75 223 LEU A CA 1
ATOM 1705 C C . LEU A 1 223 ? 32.425 4.547 -48.728 1.00 92.75 223 LEU A C 1
ATOM 1707 O O . LEU A 1 223 ? 33.139 5.176 -49.506 1.00 92.75 223 LEU A O 1
ATOM 1711 N N . ALA A 1 224 ? 32.747 3.330 -48.280 1.00 93.8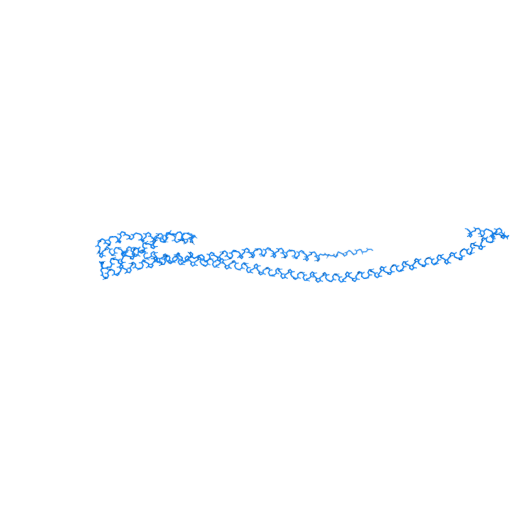1 224 ALA A N 1
ATOM 1712 C CA . ALA A 1 224 ? 33.989 2.653 -48.654 1.00 93.81 224 ALA A CA 1
ATOM 1713 C C . ALA A 1 224 ? 34.098 2.428 -50.176 1.00 93.81 224 ALA A C 1
ATOM 1715 O O . ALA A 1 224 ? 35.102 2.789 -50.788 1.00 93.81 224 ALA A O 1
ATOM 1716 N N . ILE A 1 225 ? 33.035 1.917 -50.812 1.00 94.88 225 ILE A N 1
ATOM 1717 C CA . ILE A 1 225 ? 33.004 1.677 -52.267 1.00 94.88 225 ILE A CA 1
ATOM 1718 C C . ILE A 1 225 ? 33.148 2.985 -53.056 1.00 94.88 225 ILE A C 1
ATOM 1720 O O . ILE A 1 225 ? 33.875 3.044 -54.051 1.00 94.88 225 ILE A O 1
ATOM 1724 N N . LEU A 1 226 ? 32.452 4.045 -52.635 1.00 94.12 226 LEU A N 1
ATOM 1725 C CA . LEU A 1 226 ? 32.553 5.357 -53.276 1.00 94.12 226 LEU A CA 1
ATOM 1726 C C . LEU A 1 226 ? 33.954 5.957 -53.115 1.00 94.12 226 LEU A C 1
ATOM 1728 O O . LEU A 1 226 ? 34.473 6.531 -54.071 1.00 94.12 226 LEU A O 1
ATOM 1732 N N . GLY A 1 227 ? 34.578 5.778 -51.948 1.00 94.75 227 GLY A N 1
ATOM 1733 C CA . GLY A 1 227 ? 35.957 6.187 -51.690 1.00 94.75 227 GLY A CA 1
ATOM 1734 C C . GLY A 1 227 ? 36.942 5.529 -52.656 1.00 94.75 227 GLY A C 1
ATOM 1735 O O . GLY A 1 227 ? 37.726 6.227 -53.301 1.00 94.75 227 GLY A O 1
ATOM 1736 N N . GLU A 1 228 ? 36.846 4.210 -52.833 1.00 95.38 228 GLU A N 1
ATOM 1737 C CA . GLU A 1 228 ? 37.690 3.463 -53.775 1.00 95.38 228 GLU A CA 1
ATOM 1738 C C . GLU A 1 228 ? 37.460 3.885 -55.234 1.00 95.38 228 GLU A C 1
ATOM 1740 O O . GLU A 1 228 ? 38.414 4.147 -55.972 1.00 95.38 228 GLU A O 1
ATOM 1745 N N . ARG A 1 229 ? 36.202 4.067 -55.658 1.00 94.19 229 ARG A N 1
ATOM 1746 C CA . ARG A 1 229 ? 35.896 4.581 -57.006 1.00 94.19 229 ARG A CA 1
ATOM 1747 C C . ARG A 1 229 ? 36.480 5.969 -57.239 1.00 94.19 229 ARG A C 1
ATOM 1749 O O . ARG A 1 229 ? 37.080 6.208 -58.286 1.00 94.19 229 ARG A O 1
ATOM 1756 N N . ASN A 1 230 ? 36.329 6.873 -56.273 1.00 95.38 230 ASN A N 1
ATOM 1757 C CA . ASN A 1 230 ? 36.847 8.230 -56.387 1.00 95.38 230 ASN A CA 1
ATOM 1758 C C . ASN A 1 230 ? 38.382 8.232 -56.479 1.00 95.38 230 ASN A C 1
ATOM 1760 O O . ASN A 1 230 ? 38.954 8.928 -57.318 1.00 95.38 230 ASN A O 1
ATOM 1764 N N . ARG A 1 231 ? 39.057 7.380 -55.692 1.00 95.19 231 ARG A N 1
ATOM 1765 C CA . ARG A 1 231 ? 40.511 7.165 -55.786 1.00 95.19 231 ARG A CA 1
ATOM 1766 C C . ARG A 1 231 ? 40.929 6.655 -57.165 1.00 95.19 231 ARG A C 1
ATOM 1768 O O . ARG A 1 231 ? 41.876 7.188 -57.746 1.00 95.19 231 ARG A O 1
ATOM 1775 N N . ALA A 1 232 ? 40.221 5.670 -57.716 1.00 95.06 232 ALA A N 1
ATOM 1776 C CA . ALA A 1 232 ? 40.515 5.127 -59.041 1.00 95.06 232 ALA A CA 1
ATOM 1777 C C . ALA A 1 232 ? 40.353 6.183 -60.150 1.00 95.06 232 ALA A C 1
ATOM 1779 O O . ALA A 1 232 ? 41.227 6.316 -61.012 1.00 95.06 232 ALA A O 1
ATOM 1780 N N . VAL A 1 233 ? 39.277 6.976 -60.106 1.00 94.56 233 VAL A N 1
ATOM 1781 C CA . VAL A 1 233 ? 39.042 8.085 -61.048 1.00 94.56 233 VAL A CA 1
ATOM 1782 C C . VAL A 1 233 ? 40.134 9.146 -60.921 1.00 94.56 233 VAL A C 1
ATOM 1784 O O . VAL A 1 233 ? 40.723 9.532 -61.930 1.00 94.56 233 VAL A O 1
ATOM 1787 N N . ALA A 1 234 ? 40.479 9.556 -59.698 1.00 94.81 234 ALA A N 1
ATOM 1788 C CA . ALA A 1 234 ? 41.552 10.517 -59.460 1.00 94.81 234 ALA A CA 1
ATOM 1789 C C . ALA A 1 234 ? 42.904 10.014 -59.998 1.00 94.81 234 ALA A C 1
ATOM 1791 O O . ALA A 1 234 ? 43.647 10.774 -60.621 1.00 94.81 234 ALA A O 1
ATOM 1792 N N . LYS A 1 235 ? 43.216 8.721 -59.823 1.00 95.88 235 LYS A N 1
ATOM 1793 C CA . LYS A 1 235 ? 44.434 8.104 -60.372 1.00 95.88 235 LYS A CA 1
ATOM 1794 C C . LYS A 1 235 ? 44.454 8.161 -61.903 1.00 95.88 235 LYS A C 1
ATOM 1796 O O . LYS A 1 235 ? 45.481 8.532 -62.470 1.00 95.88 235 LYS A O 1
ATOM 1801 N N . ARG A 1 236 ? 43.333 7.847 -62.566 1.00 94.00 236 ARG A N 1
ATOM 1802 C CA . ARG A 1 236 ? 43.201 7.928 -64.033 1.00 94.00 236 ARG A CA 1
ATOM 1803 C C . ARG A 1 236 ? 43.338 9.360 -64.544 1.00 94.00 236 ARG A C 1
ATOM 1805 O O . ARG A 1 236 ? 44.110 9.587 -65.467 1.00 94.00 236 ARG A O 1
ATOM 1812 N N . ALA A 1 237 ? 42.670 10.324 -63.910 1.00 93.94 237 ALA A N 1
ATOM 1813 C CA . ALA A 1 237 ? 42.768 11.736 -64.277 1.00 93.94 237 ALA A CA 1
ATOM 1814 C C . ALA A 1 237 ? 44.212 12.255 -64.159 1.00 93.94 237 ALA A C 1
ATOM 1816 O O . ALA A 1 237 ? 44.721 12.898 -65.075 1.00 93.94 237 ALA A O 1
ATOM 1817 N N . ARG A 1 238 ? 44.916 11.900 -63.073 1.00 94.62 238 ARG A N 1
ATOM 1818 C CA . ARG A 1 238 ? 46.339 12.233 -62.897 1.00 94.62 238 ARG A CA 1
ATOM 1819 C C . ARG A 1 238 ? 47.224 11.590 -63.965 1.00 94.62 238 ARG A C 1
ATOM 1821 O O . ARG A 1 238 ? 48.135 12.243 -64.461 1.00 94.62 238 ARG A O 1
ATOM 1828 N N . ALA A 1 239 ? 46.974 10.329 -64.319 1.00 94.12 239 ALA A N 1
ATOM 1829 C CA . ALA A 1 239 ? 47.720 9.650 -65.376 1.00 94.12 239 ALA A CA 1
ATOM 1830 C C . ALA A 1 239 ? 47.498 10.311 -66.746 1.00 94.12 239 ALA A C 1
ATOM 1832 O O . ALA A 1 239 ? 48.471 10.592 -67.438 1.00 94.12 239 ALA A O 1
ATOM 1833 N N . ALA A 1 240 ? 46.250 10.638 -67.091 1.00 93.06 240 ALA A N 1
ATOM 1834 C CA . ALA A 1 240 ? 45.914 11.344 -68.326 1.00 93.06 240 ALA A CA 1
ATOM 1835 C C . ALA A 1 240 ? 46.553 12.740 -68.383 1.00 93.06 240 ALA A C 1
ATOM 1837 O O . ALA A 1 240 ? 47.117 13.116 -69.407 1.00 93.06 240 ALA A O 1
ATOM 1838 N N . SER A 1 241 ? 46.533 13.486 -67.271 1.00 93.38 241 SER A N 1
ATOM 1839 C CA . SER A 1 241 ? 47.201 14.788 -67.186 1.00 93.38 241 SER A CA 1
ATOM 1840 C C . SER A 1 241 ? 48.704 14.665 -67.421 1.00 93.38 241 SER A C 1
ATOM 1842 O O . SER A 1 241 ? 49.256 15.453 -68.182 1.00 93.38 241 SER A O 1
ATOM 1844 N N . ARG A 1 242 ? 49.362 13.667 -66.814 1.00 94.19 242 ARG A N 1
ATOM 1845 C CA . ARG A 1 242 ? 50.791 13.414 -67.048 1.00 94.19 242 ARG A CA 1
ATOM 1846 C C . ARG A 1 242 ? 51.071 13.047 -68.501 1.00 94.19 242 ARG A C 1
ATOM 1848 O O . ARG A 1 242 ? 51.957 13.644 -69.092 1.00 94.19 242 ARG A O 1
ATOM 1855 N N . ALA A 1 243 ? 50.292 12.137 -69.086 1.00 93.50 243 ALA A N 1
ATOM 1856 C CA . ALA A 1 243 ? 50.446 11.750 -70.486 1.00 93.50 243 ALA A CA 1
ATOM 1857 C C . ALA A 1 243 ? 50.286 12.951 -71.433 1.00 93.50 243 ALA A C 1
ATOM 1859 O O . ALA A 1 243 ? 51.094 13.121 -72.341 1.00 93.50 243 ALA A O 1
ATOM 1860 N N . LYS A 1 244 ? 49.304 13.830 -71.177 1.00 93.12 244 LYS A N 1
ATOM 1861 C CA . LYS A 1 244 ? 49.129 15.082 -71.925 1.00 93.12 244 LYS A CA 1
ATOM 1862 C C . LYS A 1 244 ? 50.355 15.988 -71.802 1.00 93.12 244 LYS A C 1
ATOM 1864 O O . LYS A 1 244 ? 50.828 16.494 -72.814 1.00 93.12 244 LYS A O 1
ATOM 1869 N N . SER A 1 245 ? 50.871 16.189 -70.589 1.00 92.62 245 SER A N 1
ATOM 1870 C CA . SER A 1 245 ? 52.072 17.003 -70.364 1.00 92.62 245 SER A CA 1
ATOM 1871 C C . SER A 1 245 ? 53.294 16.431 -71.085 1.00 92.62 245 SER A C 1
ATOM 1873 O O . SER A 1 245 ? 53.994 17.181 -71.759 1.00 92.62 245 SER A O 1
ATOM 1875 N N . THR A 1 246 ? 53.520 15.116 -71.002 1.00 92.50 246 THR A N 1
ATOM 1876 C CA . THR A 1 246 ? 54.615 14.440 -71.712 1.00 92.50 246 THR A CA 1
ATOM 1877 C C . THR A 1 246 ? 54.468 14.582 -73.223 1.00 92.50 246 THR A C 1
ATOM 1879 O O . THR A 1 246 ? 55.417 14.991 -73.877 1.00 92.50 246 THR A O 1
ATOM 1882 N N . PHE A 1 247 ? 53.278 14.330 -73.774 1.00 92.62 247 PHE A N 1
ATOM 1883 C CA . PHE A 1 247 ? 53.019 14.477 -75.207 1.00 92.62 247 PHE A CA 1
ATOM 1884 C C . PHE A 1 247 ? 53.302 15.900 -75.702 1.00 92.62 247 PHE A C 1
ATOM 1886 O O . PHE A 1 247 ? 54.003 16.072 -76.693 1.00 92.62 247 PHE A O 1
ATOM 1893 N N . LEU A 1 248 ? 52.810 16.925 -74.997 1.00 92.88 248 LEU A N 1
ATOM 1894 C CA . LEU A 1 248 ? 53.064 18.322 -75.366 1.00 92.88 248 LEU A CA 1
ATOM 1895 C C . LEU A 1 248 ? 54.553 18.678 -75.299 1.00 92.88 248 LEU A C 1
ATOM 1897 O O . LEU A 1 248 ? 55.041 19.394 -76.172 1.00 92.88 248 LEU A O 1
ATOM 1901 N N . ALA A 1 249 ? 55.279 18.172 -74.299 1.00 92.31 249 ALA A N 1
ATOM 1902 C CA . ALA A 1 249 ? 56.721 18.375 -74.190 1.00 92.31 249 ALA A CA 1
ATOM 1903 C C . ALA A 1 249 ? 57.480 17.712 -75.351 1.00 92.31 249 ALA A C 1
ATOM 1905 O O . ALA A 1 249 ? 58.312 18.363 -75.980 1.00 92.31 249 ALA A O 1
ATOM 1906 N N . THR A 1 250 ? 57.152 16.457 -75.677 1.00 92.31 250 THR A N 1
ATOM 1907 C CA . THR A 1 250 ? 57.749 15.732 -76.807 1.00 92.31 250 THR A CA 1
ATOM 1908 C C . THR A 1 250 ? 57.448 16.430 -78.129 1.00 92.31 250 THR A C 1
ATOM 1910 O O . THR A 1 250 ? 58.378 16.774 -78.846 1.00 92.31 250 THR A O 1
ATOM 1913 N N . MET A 1 251 ? 56.181 16.741 -78.422 1.00 90.12 251 MET A N 1
ATOM 1914 C CA . MET A 1 251 ? 55.810 17.450 -79.654 1.00 90.12 251 MET A CA 1
ATOM 1915 C C . MET A 1 251 ? 56.503 18.813 -79.765 1.00 90.12 251 MET A C 1
ATOM 1917 O O . MET A 1 251 ? 56.928 19.192 -80.849 1.00 90.12 251 MET A O 1
ATOM 1921 N N . SER A 1 252 ? 56.670 19.540 -78.653 1.00 90.75 252 SER A N 1
ATOM 1922 C CA . SER A 1 252 ? 57.408 20.813 -78.655 1.00 90.75 252 SER A CA 1
ATOM 1923 C C . SER A 1 252 ? 58.875 20.627 -79.043 1.00 90.75 252 SER A C 1
ATOM 1925 O O . SER A 1 252 ? 59.420 21.452 -79.771 1.00 90.75 252 SER A O 1
ATOM 1927 N N . HIS A 1 253 ? 59.518 19.556 -78.567 1.00 93.06 253 HIS A N 1
ATOM 1928 C CA . HIS A 1 253 ? 60.889 19.218 -78.950 1.00 93.06 253 HIS A CA 1
ATOM 1929 C C . HIS A 1 253 ? 60.988 18.806 -80.424 1.00 93.06 253 HIS A C 1
ATOM 1931 O O . HIS A 1 253 ? 61.846 19.327 -81.134 1.00 93.06 253 HIS A O 1
ATOM 1937 N N . GLU A 1 254 ? 60.079 17.954 -80.896 1.00 91.19 254 GLU A N 1
ATOM 1938 C CA . GLU A 1 254 ? 60.058 17.464 -82.282 1.00 91.19 254 GLU A CA 1
ATOM 1939 C C . GLU A 1 254 ? 59.700 18.549 -83.305 1.00 91.19 254 GLU A C 1
ATOM 1941 O O . GLU A 1 254 ? 60.121 18.465 -84.450 1.00 91.19 254 GLU A O 1
ATOM 1946 N N . ILE A 1 255 ? 58.957 19.591 -82.916 1.00 90.31 255 ILE A N 1
ATOM 1947 C CA . ILE A 1 255 ? 58.694 20.759 -83.775 1.00 90.31 255 ILE A CA 1
ATOM 1948 C C . ILE A 1 255 ? 59.883 21.728 -83.755 1.00 90.31 255 ILE A C 1
ATOM 1950 O O . ILE A 1 255 ? 60.249 22.276 -84.795 1.00 90.31 255 ILE A O 1
ATOM 1954 N N . ARG A 1 256 ? 60.513 21.941 -82.590 1.00 89.81 256 ARG A N 1
ATOM 1955 C CA . ARG A 1 256 ? 61.627 22.893 -82.450 1.00 89.81 256 ARG A CA 1
ATOM 1956 C C . ARG A 1 256 ? 62.849 22.478 -83.272 1.00 89.81 256 ARG A C 1
ATOM 1958 O O . ARG A 1 256 ? 63.490 23.345 -83.852 1.00 89.81 256 ARG A O 1
ATOM 1965 N N . THR A 1 257 ? 63.169 21.187 -83.347 1.00 89.56 257 THR A N 1
ATOM 1966 C CA . THR A 1 257 ? 64.337 20.680 -84.091 1.00 89.56 257 THR A CA 1
ATOM 1967 C C . THR A 1 257 ? 64.305 21.017 -85.594 1.00 89.56 257 THR A C 1
ATOM 1969 O O . THR A 1 257 ? 65.230 21.687 -86.055 1.00 89.56 257 THR A O 1
ATOM 1972 N N . PRO A 1 258 ? 63.272 20.638 -86.378 1.00 90.06 258 PRO A N 1
ATOM 1973 C CA . PRO A 1 258 ? 63.188 21.010 -87.786 1.00 90.06 258 PRO A CA 1
ATOM 1974 C C . PRO A 1 258 ? 62.992 22.516 -87.969 1.00 90.06 258 PRO A C 1
ATOM 1976 O O . PRO A 1 258 ? 63.574 23.075 -88.890 1.00 90.06 258 PRO A O 1
ATOM 1979 N N . LEU A 1 259 ? 62.246 23.195 -87.086 1.00 88.31 259 LEU A N 1
ATOM 1980 C CA . LEU A 1 259 ? 62.082 24.650 -87.156 1.00 88.31 259 LEU A CA 1
ATOM 1981 C C . LEU A 1 259 ? 63.430 25.374 -87.032 1.00 88.31 259 LEU A C 1
ATOM 1983 O O . LEU A 1 259 ? 63.729 26.247 -87.840 1.00 88.31 259 LEU A O 1
ATOM 1987 N N . ASN A 1 260 ? 64.272 24.968 -86.080 1.00 86.31 260 ASN A N 1
ATOM 1988 C CA . ASN A 1 260 ? 65.626 25.500 -85.937 1.00 86.31 260 ASN A CA 1
ATOM 1989 C C . ASN A 1 260 ? 66.497 25.182 -87.162 1.00 86.31 260 ASN A C 1
ATOM 1991 O O . ASN A 1 260 ? 67.298 26.017 -87.566 1.00 86.31 260 ASN A O 1
ATOM 1995 N N . GLY A 1 261 ? 66.325 24.008 -87.780 1.00 86.00 261 GLY A N 1
ATOM 1996 C CA . GLY A 1 261 ? 66.989 23.660 -89.040 1.00 86.00 261 GLY A CA 1
ATOM 1997 C C . GLY A 1 261 ? 66.559 24.547 -90.216 1.00 86.00 261 GLY A C 1
ATOM 1998 O O . GLY A 1 261 ? 67.409 25.003 -90.979 1.00 86.00 261 GLY A O 1
ATOM 1999 N N . ILE A 1 262 ? 65.259 24.844 -90.336 1.00 87.06 262 ILE A N 1
ATOM 2000 C CA . ILE A 1 262 ? 64.710 25.766 -91.344 1.00 87.06 262 ILE A CA 1
ATOM 2001 C C . ILE A 1 262 ? 65.245 27.182 -91.111 1.00 87.06 262 ILE A C 1
ATOM 2003 O O . ILE A 1 262 ? 65.720 27.800 -92.058 1.00 87.06 262 ILE A O 1
ATOM 2007 N N . ILE A 1 263 ? 65.229 27.670 -89.866 1.00 85.50 263 ILE A N 1
ATOM 2008 C CA . ILE A 1 263 ? 65.763 28.993 -89.504 1.00 85.50 263 ILE A CA 1
ATOM 2009 C C . ILE A 1 263 ? 67.263 29.076 -89.813 1.00 85.50 263 ILE A C 1
ATOM 2011 O O . ILE A 1 263 ? 67.687 30.018 -90.471 1.00 85.50 263 ILE A O 1
ATOM 2015 N N . GLY A 1 264 ? 68.060 28.079 -89.416 1.00 84.31 264 GLY A N 1
ATOM 2016 C CA . GLY A 1 264 ? 69.499 28.062 -89.692 1.00 84.31 264 GLY A CA 1
ATOM 2017 C C . GLY A 1 264 ? 69.815 27.998 -91.189 1.00 84.31 264 GLY A C 1
ATOM 2018 O O . GLY A 1 264 ? 70.710 28.687 -91.666 1.00 84.31 264 GLY A O 1
ATOM 2019 N N . THR A 1 265 ? 69.040 27.231 -91.963 1.00 84.19 265 THR A N 1
ATOM 2020 C CA . THR A 1 265 ? 69.185 27.195 -93.429 1.00 84.19 265 THR A CA 1
ATOM 2021 C C . THR A 1 265 ? 68.800 28.539 -94.049 1.00 84.19 265 THR A C 1
ATOM 2023 O O . THR A 1 265 ? 69.513 29.042 -94.915 1.00 84.19 265 THR A O 1
ATOM 2026 N N . ALA A 1 266 ? 67.714 29.155 -93.576 1.00 84.62 266 ALA A N 1
ATOM 2027 C CA . ALA A 1 266 ? 67.300 30.484 -94.005 1.00 84.62 266 ALA A CA 1
ATOM 2028 C C . ALA A 1 266 ? 68.373 31.547 -93.694 1.00 84.62 266 ALA A C 1
ATOM 2030 O O . ALA A 1 266 ? 68.652 32.398 -94.532 1.00 84.62 266 ALA A O 1
ATOM 2031 N N . GLU A 1 267 ? 69.029 31.464 -92.535 1.00 82.19 267 GLU A N 1
ATOM 2032 C CA . GLU A 1 267 ? 70.121 32.357 -92.126 1.00 82.19 267 GLU A CA 1
ATOM 2033 C C . GLU A 1 267 ? 71.414 32.148 -92.935 1.00 82.19 267 GLU A C 1
ATOM 2035 O O . GLU A 1 267 ? 72.157 33.095 -93.174 1.00 82.19 267 GLU A O 1
ATOM 2040 N N . LEU A 1 268 ? 71.681 30.941 -93.436 1.00 82.62 268 LEU A N 1
ATOM 2041 C CA . LEU A 1 268 ? 72.786 30.720 -94.375 1.00 82.62 268 LEU A CA 1
ATOM 2042 C C . LEU A 1 268 ? 72.476 31.293 -95.766 1.00 82.62 268 LEU A C 1
ATOM 2044 O O . LEU A 1 268 ? 73.360 31.849 -96.414 1.00 82.62 268 LEU A O 1
ATOM 2048 N N . MET A 1 269 ? 71.219 31.210 -96.217 1.00 80.44 269 MET A N 1
ATOM 2049 C CA . MET A 1 269 ? 70.799 31.753 -97.515 1.00 80.44 269 MET A CA 1
ATOM 2050 C C . MET A 1 269 ? 70.877 33.284 -97.580 1.00 80.44 269 MET A C 1
ATOM 2052 O O . MET A 1 269 ? 71.085 33.812 -98.669 1.00 80.44 269 MET A O 1
ATOM 2056 N N . THR A 1 270 ? 70.772 34.007 -96.456 1.00 77.56 270 THR A N 1
ATOM 2057 C CA . THR A 1 270 ? 70.924 35.480 -96.440 1.00 77.56 270 THR A CA 1
ATOM 2058 C C . THR A 1 270 ? 72.335 35.950 -96.806 1.00 77.56 270 THR A C 1
ATOM 2060 O O . THR A 1 270 ? 72.503 37.115 -97.152 1.00 77.56 270 THR A O 1
ATOM 2063 N N . HIS A 1 271 ? 73.337 35.067 -96.737 1.00 77.44 271 HIS A N 1
ATOM 2064 C CA . HIS A 1 271 ? 74.734 35.362 -97.069 1.00 77.44 271 HIS A CA 1
ATOM 2065 C C . HIS A 1 271 ? 75.091 35.027 -98.531 1.00 77.44 271 HIS A C 1
ATOM 2067 O O . HIS A 1 271 ? 76.243 35.189 -98.930 1.00 77.44 271 HIS A O 1
ATOM 2073 N N . ALA A 1 272 ? 74.128 34.546 -99.324 1.00 73.38 272 ALA A N 1
ATOM 2074 C CA . ALA A 1 272 ? 74.289 34.266 -100.749 1.00 73.38 272 ALA A CA 1
ATOM 2075 C C . ALA A 1 272 ? 73.743 35.419 -101.616 1.00 73.38 272 ALA A C 1
ATOM 2077 O O . ALA A 1 272 ? 72.899 36.195 -101.167 1.00 73.38 272 ALA A O 1
ATOM 2078 N N . ASP A 1 273 ? 74.176 35.508 -102.877 1.00 71.94 273 ASP A N 1
ATOM 2079 C CA . ASP A 1 273 ? 73.616 36.464 -103.843 1.00 71.94 273 ASP A CA 1
ATOM 2080 C C . ASP A 1 273 ? 72.191 36.045 -104.240 1.00 71.94 273 ASP A C 1
ATOM 2082 O O . ASP A 1 273 ? 71.978 35.154 -105.066 1.00 71.94 273 ASP A O 1
ATOM 2086 N N . LEU A 1 274 ? 71.198 36.679 -103.613 1.00 80.25 274 LEU A N 1
ATOM 2087 C CA . LEU A 1 274 ? 69.777 36.415 -103.833 1.00 80.25 274 LEU A CA 1
ATOM 2088 C C . LEU A 1 274 ? 69.149 37.459 -104.762 1.00 80.25 274 LEU A C 1
ATOM 2090 O O . LEU A 1 274 ? 69.422 38.656 -104.667 1.00 80.25 274 LEU A O 1
ATOM 2094 N N . SER A 1 275 ? 68.209 37.025 -105.603 1.00 77.88 275 SER A N 1
ATOM 2095 C CA . SER A 1 275 ? 67.323 37.960 -106.308 1.00 77.88 275 SER A CA 1
ATOM 2096 C C . SER A 1 275 ? 66.377 38.680 -105.333 1.00 77.88 275 SER A C 1
ATOM 2098 O O . SER A 1 275 ? 66.054 38.172 -104.256 1.00 77.88 275 SER A O 1
ATOM 2100 N N . VAL A 1 276 ? 65.863 39.850 -105.730 1.00 77.94 276 VAL A N 1
ATOM 2101 C CA . VAL A 1 276 ? 64.944 40.680 -104.918 1.00 77.94 276 VAL A CA 1
ATOM 2102 C C . VAL A 1 276 ? 63.703 39.902 -104.446 1.00 77.94 276 VAL A C 1
ATOM 2104 O O . VAL A 1 276 ? 63.192 40.127 -103.349 1.00 77.94 276 VAL A O 1
ATOM 2107 N N . GLU A 1 277 ? 63.213 38.960 -105.251 1.00 78.00 277 GLU A N 1
ATOM 2108 C CA . GLU A 1 277 ? 62.064 38.115 -104.910 1.00 78.00 277 GLU A CA 1
ATOM 2109 C C . GLU A 1 277 ? 62.417 37.026 -103.884 1.00 78.00 277 GLU A C 1
ATOM 2111 O O . GLU A 1 277 ? 61.662 36.804 -102.936 1.00 78.00 277 GLU A O 1
ATOM 2116 N N . GLN A 1 278 ? 63.603 36.416 -103.994 1.00 80.12 278 GLN A N 1
ATOM 2117 C CA . GLN A 1 278 ? 64.098 35.425 -103.031 1.00 80.12 278 GLN A CA 1
ATOM 2118 C C . GLN A 1 278 ? 64.420 36.056 -101.670 1.00 80.12 278 GLN A C 1
ATOM 2120 O O . GLN A 1 278 ? 64.047 35.497 -100.640 1.00 80.12 278 GLN A O 1
ATOM 2125 N N . ALA A 1 279 ? 65.032 37.244 -101.651 1.00 77.31 279 ALA A N 1
ATOM 2126 C CA . ALA A 1 279 ? 65.296 37.988 -100.417 1.00 77.31 279 ALA A CA 1
ATOM 2127 C C . ALA A 1 279 ? 63.995 38.378 -99.688 1.00 77.31 279 ALA A C 1
ATOM 2129 O O . ALA A 1 279 ? 63.894 38.262 -98.465 1.00 77.31 279 ALA A O 1
ATOM 2130 N N . ARG A 1 280 ? 62.958 38.771 -100.442 1.00 79.25 280 ARG A N 1
ATOM 2131 C CA . ARG A 1 280 ? 61.623 39.071 -99.904 1.00 79.25 280 ARG A CA 1
ATOM 2132 C C . ARG A 1 280 ? 60.955 37.830 -99.306 1.00 79.25 280 ARG A C 1
ATOM 2134 O O . ARG A 1 280 ? 60.457 37.910 -98.187 1.00 79.25 280 ARG A O 1
ATOM 2141 N N . HIS A 1 281 ? 60.979 36.681 -99.984 1.00 81.44 281 HIS A N 1
ATOM 2142 C CA . HIS A 1 281 ? 60.455 35.431 -99.413 1.00 81.44 281 HIS A CA 1
ATOM 2143 C C . HIS A 1 281 ? 61.204 34.999 -98.146 1.00 81.44 281 HIS A C 1
ATOM 2145 O O . HIS A 1 281 ? 60.573 34.581 -97.178 1.00 81.44 281 HIS A O 1
ATOM 2151 N N . LEU A 1 282 ? 62.525 35.171 -98.115 1.00 82.94 282 LEU A N 1
ATOM 2152 C CA . LEU A 1 282 ? 63.347 34.850 -96.951 1.00 82.94 282 LEU A CA 1
ATOM 2153 C C . LEU A 1 282 ? 63.018 35.740 -95.740 1.00 82.94 282 LEU A C 1
ATOM 2155 O O . LEU A 1 282 ? 62.950 35.249 -94.616 1.00 82.94 282 LEU A O 1
ATOM 2159 N N . SER A 1 283 ? 62.725 37.026 -95.970 1.00 77.75 283 SER A N 1
ATOM 2160 C CA . SER A 1 283 ? 62.308 37.961 -94.915 1.00 77.75 283 SER A CA 1
ATOM 2161 C C . SER A 1 283 ? 60.954 37.636 -94.273 1.00 77.75 283 SER A C 1
ATOM 2163 O O . SER A 1 283 ? 60.718 38.063 -93.152 1.00 77.75 283 SER A O 1
ATOM 2165 N N . MET A 1 284 ? 60.081 36.873 -94.945 1.00 80.44 284 MET A N 1
ATOM 2166 C CA . MET A 1 284 ? 58.789 36.444 -94.384 1.00 80.44 284 MET A CA 1
ATOM 2167 C C . MET A 1 284 ? 58.892 35.207 -93.479 1.00 80.44 284 MET A C 1
ATOM 2169 O O . MET A 1 284 ? 57.958 34.926 -92.733 1.00 80.44 284 MET A O 1
ATOM 2173 N N . ILE A 1 285 ? 59.981 34.437 -93.575 1.00 79.25 285 ILE A N 1
ATOM 2174 C CA . ILE A 1 285 ? 60.217 33.233 -92.755 1.00 79.25 285 ILE A CA 1
ATOM 2175 C C . ILE A 1 285 ? 60.816 33.600 -91.384 1.00 79.25 285 ILE A C 1
ATOM 2177 O O . ILE A 1 285 ? 60.678 32.832 -90.431 1.00 79.25 285 ILE A O 1
ATOM 2181 N N . ARG A 1 286 ? 61.474 34.760 -91.292 1.00 63.94 286 ARG A N 1
ATOM 2182 C CA . ARG A 1 286 ? 62.070 35.315 -90.072 1.00 63.94 286 ARG A CA 1
ATOM 2183 C C . ARG A 1 286 ? 61.048 36.100 -89.253 1.00 63.94 286 ARG A C 1
ATOM 2185 O O . ARG A 1 286 ? 61.129 36.005 -88.008 1.00 63.94 286 ARG A O 1
#

Radius of gyration: 56.67 Å; chains: 1; bounding box: 106×62×160 Å

Sequence (286 aa):
MKRWRRRSDWSGPRALRWGLAVLSGLSLVLLVNVLHLFGLLGESRRAMDDSVREDAMWAVYQTDRQVSRLTAAIDGALWHGVGSSLGSVVEAYDILYSRAQLLENGSFSLKFEGTDSLSPQAALVREGILGLAPAVDALAEARSVPALRDLRDRVAPVQADTAELVLRTNAALDQAIVAQREEVRRLQQRLGLNVGLLVVGFAGIVTLLALQMRLIAAAGRKLAILGERNRAVAKRARAASRAKSTFLATMSHEIRTPLNGIIGTAELMTHADLSVEQARHLSMIR

pLDDT: mean 86.49, std 13.47, range [40.62, 98.06]